Protein AF-A0A3Q3QZL4-F1 (afdb_monomer_lite)

Radius of gyration: 22.13 Å; chains: 1; bounding box: 78×60×63 Å

InterPro domains:
  IPR006652 Kelch repeat type 1 [PF01344] (25-71)
  IPR006652 Kelch repeat type 1 [PF01344] (73-118)
  IPR006652 Kelch repeat type 1 [PF01344] (124-167)
  IPR006652 Kelch repeat type 1 [SM00612] (37-84)
  IPR006652 Kelch repeat type 1 [SM00612] (85-132)
  IPR006652 Kelch repeat type 1 [SM00612] (133-180)
  IPR006652 Kelch repeat type 1 [SM00612] (181-227)
  IPR015915 Kelch-type beta-propeller [G3DSA:2.120.10.80] (1-273)
  IPR015915 Kelch-type beta-propeller [SSF117281] (12-261)
  IPR051746 Kelch domain-containing protein 8 [PTHR46260] (13-262)

Organism: Monopterus albus (NCBI:txid43700)

Sequence (344 aa):
MPVQEMAVSPVKSLYWEQFPPMSQRRVYCTPVYHEGLLYVLGGCSETGMPLDSVEVLDVESQTWSQLPPLPTARAGASAVALGGQVMVLGGMNQQQTPLASVEMYHPDEGKWETKASLGQPSMGVTTVEKDGKVYAFGGMGADTTPQALVRVYEAEKDQWQSMTSMPTPRYGATPFMRGNKLYLMAGRQGKMPVTALEAFDLEMKSWTRYPCIPSRRAFSCCAMNDRSLFSLGGLQQPGPHNFYSRPHFVSTMEEYDLDQGNLDLVKAGRWWMVQNWVTLVPRLQRATGLETALTLLPLLLVRWLSGMPCYAKFITLDFFAEQVTLPPKGLCKSRKGFALCTWV

pLDDT: mean 73.62, std 28.2, range [18.19, 98.62]

Secondary structure (DSSP, 8-state):
----------------EEPPPPSS--BS-EEEEETTEEEEE--B-TTSPBP--EEEEETTTTEEEEEPPPSS--BS-EEEEETTEEEEE--B-TTS-B---EEEEETTTTEEEEE---SS--BS-EEEEETTEEEEE--B-TT-PBP--EEEEEGGGTEEEE-PPPSS--BS-EEEEETTEEEEE--EETTEEP--EEEEETTTTEEEEEPPPS--EES-EEEE-SSEEEEES-EEPPPTT-TTSPPEE--EEEEEES-SSSS--EEEEEEE--SS-----------------------EEE---S-SS----EEE---------PPP----------------

Structure (mmCIF, N/CA/C/O backbone):
data_AF-A0A3Q3QZL4-F1
#
_entry.id   AF-A0A3Q3QZL4-F1
#
loop_
_atom_site.group_PDB
_atom_site.id
_atom_site.type_symbol
_atom_site.label_atom_id
_atom_site.label_alt_id
_atom_site.label_comp_id
_atom_site.label_asym_id
_atom_site.label_entity_id
_atom_site.label_seq_id
_atom_site.pdbx_PDB_ins_code
_atom_site.Cartn_x
_atom_site.Cartn_y
_atom_site.Cartn_z
_atom_site.occupancy
_atom_site.B_iso_or_equiv
_atom_site.auth_seq_id
_atom_site.auth_comp_id
_atom_site.auth_asym_id
_atom_site.auth_atom_id
_atom_site.pdbx_PDB_model_num
ATOM 1 N N . MET A 1 1 ? -40.029 -3.335 -44.176 1.00 37.94 1 MET A N 1
ATOM 2 C CA . MET A 1 1 ? -38.624 -3.565 -43.779 1.00 37.94 1 MET A CA 1
ATOM 3 C C . MET A 1 1 ? -38.481 -3.087 -42.347 1.00 37.94 1 MET A C 1
ATOM 5 O O . MET A 1 1 ? -38.878 -1.952 -42.106 1.00 37.94 1 MET A O 1
ATOM 9 N N . PRO A 1 2 ? -38.053 -3.928 -41.393 1.00 33.81 2 PRO A N 1
ATOM 10 C CA . PRO A 1 2 ? -37.890 -3.476 -40.021 1.00 33.81 2 PRO A CA 1
ATOM 11 C C . PRO A 1 2 ? -36.668 -2.556 -39.944 1.00 33.81 2 PRO A C 1
ATOM 13 O O . PRO A 1 2 ? -35.615 -2.860 -40.503 1.00 33.81 2 PRO A O 1
ATOM 16 N N . VAL A 1 3 ? -36.851 -1.408 -39.295 1.00 33.59 3 VAL A N 1
ATOM 17 C CA . VAL A 1 3 ? -35.776 -0.476 -38.958 1.00 33.59 3 VAL A CA 1
ATOM 18 C C . VAL A 1 3 ? -34.885 -1.186 -37.949 1.00 33.59 3 VAL A C 1
ATOM 20 O O . VAL A 1 3 ? -35.344 -1.611 -36.893 1.00 33.59 3 VAL A O 1
ATOM 23 N N . GLN A 1 4 ? -33.629 -1.377 -38.324 1.00 32.34 4 GLN A N 1
ATOM 24 C CA . GLN A 1 4 ? -32.615 -1.993 -37.488 1.00 32.34 4 GLN A CA 1
ATOM 25 C C . GLN A 1 4 ? -32.341 -1.036 -36.321 1.00 32.34 4 GLN A C 1
ATOM 27 O O . GLN A 1 4 ? -31.796 0.049 -36.529 1.00 32.34 4 GLN A O 1
ATOM 32 N N . GLU A 1 5 ? -32.771 -1.402 -35.111 1.00 34.69 5 GLU A N 1
ATOM 33 C CA . GLU A 1 5 ? -32.347 -0.729 -33.884 1.00 34.69 5 GLU A CA 1
ATOM 34 C C . GLU A 1 5 ? -30.818 -0.769 -33.840 1.00 34.69 5 GLU A C 1
ATOM 36 O O . GLU A 1 5 ? -30.201 -1.824 -33.674 1.00 34.69 5 GLU A O 1
ATOM 41 N N . MET A 1 6 ? -30.191 0.390 -34.041 1.00 32.31 6 MET A N 1
ATOM 42 C CA . MET A 1 6 ? -28.783 0.564 -33.735 1.00 32.31 6 MET A CA 1
ATOM 43 C C . MET A 1 6 ? -28.631 0.385 -32.230 1.00 32.31 6 MET A C 1
ATOM 45 O O . MET A 1 6 ? -28.971 1.275 -31.452 1.00 32.31 6 MET A O 1
ATOM 49 N N . ALA A 1 7 ? -28.122 -0.778 -31.828 1.00 36.69 7 ALA A N 1
ATOM 50 C CA . ALA A 1 7 ? -27.627 -1.002 -30.486 1.00 36.69 7 ALA A CA 1
ATOM 51 C C . ALA A 1 7 ? -26.598 0.092 -30.171 1.00 36.69 7 ALA A C 1
ATOM 53 O O . ALA A 1 7 ? -25.490 0.113 -30.715 1.00 36.69 7 ALA A O 1
ATOM 54 N N . VAL A 1 8 ? -26.989 1.036 -29.317 1.00 36.34 8 VAL A N 1
ATOM 55 C CA . VAL A 1 8 ? -26.077 2.012 -28.735 1.00 36.34 8 VAL A CA 1
ATOM 56 C C . VAL A 1 8 ? -25.118 1.213 -27.861 1.00 36.34 8 VAL A C 1
ATOM 58 O O . VAL A 1 8 ? -25.467 0.783 -26.765 1.00 36.34 8 VAL A O 1
ATOM 61 N N . SER A 1 9 ? -23.917 0.957 -28.377 1.00 36.44 9 SER A N 1
ATOM 62 C CA . SER A 1 9 ? -22.804 0.444 -27.582 1.00 36.44 9 SER A CA 1
ATOM 63 C C . SER A 1 9 ? -22.642 1.355 -26.361 1.00 36.44 9 SER A C 1
ATOM 65 O O . SER A 1 9 ? -22.394 2.550 -26.559 1.00 36.44 9 SER A O 1
ATOM 67 N N . PRO A 1 10 ? -22.753 0.858 -25.115 1.00 42.41 10 PRO A N 1
ATOM 68 C CA . PRO A 1 10 ? -22.514 1.688 -23.952 1.00 42.41 10 PRO A CA 1
ATOM 69 C C . PRO A 1 10 ? -21.008 1.925 -23.888 1.00 42.41 10 PRO A C 1
ATOM 71 O O . PRO A 1 10 ? -20.249 1.114 -23.358 1.00 42.41 10 PRO A O 1
ATOM 74 N N . VAL A 1 11 ? -20.547 3.026 -24.479 1.00 43.03 11 VAL A N 1
ATOM 75 C CA . VAL A 1 11 ? -19.210 3.541 -24.202 1.00 43.03 11 VAL A CA 1
ATOM 76 C C . VAL A 1 11 ? -19.214 3.882 -22.718 1.00 43.03 11 VAL A C 1
ATOM 78 O O . VAL A 1 11 ? -19.783 4.889 -22.306 1.00 43.03 11 VAL A O 1
ATOM 81 N N . LYS A 1 12 ? -18.646 2.996 -21.897 1.00 52.44 12 LYS A N 1
ATOM 82 C CA . LYS A 1 12 ? -18.439 3.249 -20.473 1.00 52.44 12 LYS A CA 1
ATOM 83 C C . LYS A 1 12 ? -17.484 4.436 -20.364 1.00 52.44 12 LYS A C 1
ATOM 85 O O . LYS A 1 12 ? -16.288 4.297 -20.602 1.00 52.44 12 LYS A O 1
ATOM 90 N N . SER A 1 13 ? -18.019 5.618 -20.084 1.00 67.56 13 SER A N 1
ATOM 91 C CA . SER A 1 13 ? -17.230 6.832 -19.905 1.00 67.56 13 SER A CA 1
ATOM 92 C C . SER A 1 13 ? -16.642 6.862 -18.499 1.00 67.56 13 SER A C 1
ATOM 94 O O . SER A 1 13 ? -17.379 6.781 -17.518 1.00 67.56 13 SER A O 1
ATOM 96 N N . LEU A 1 14 ? -15.322 7.011 -18.403 1.00 71.62 14 LEU A N 1
ATOM 97 C CA . LEU A 1 14 ? -14.654 7.346 -17.149 1.00 71.62 14 LEU A CA 1
ATOM 98 C C . LEU A 1 14 ? -14.898 8.827 -16.841 1.00 71.62 14 LEU A C 1
ATOM 100 O O . LEU A 1 14 ? -14.705 9.678 -17.711 1.00 71.62 14 LEU A O 1
ATOM 104 N N . TYR A 1 15 ? -15.303 9.128 -15.611 1.00 76.38 15 TYR A N 1
ATOM 105 C CA . TYR A 1 15 ? -15.461 10.492 -15.116 1.00 76.38 15 TYR A CA 1
ATOM 106 C C . TYR A 1 15 ? -14.834 10.622 -13.728 1.00 76.38 15 TYR A C 1
ATOM 108 O O .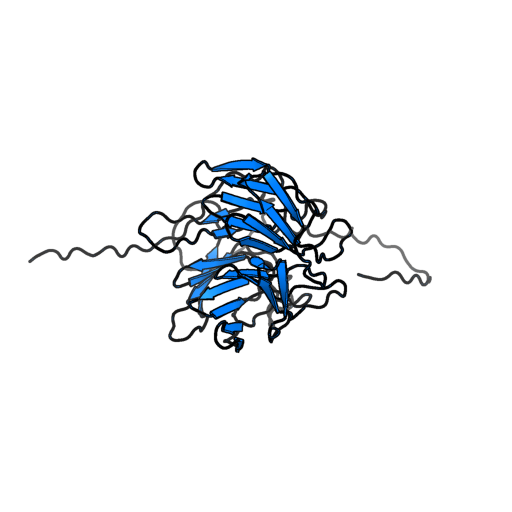 TYR A 1 15 ? -14.619 9.632 -13.028 1.00 76.38 15 TYR A O 1
ATOM 116 N N . TRP A 1 16 ? -14.518 11.858 -13.358 1.00 76.62 16 TRP A N 1
ATOM 117 C CA . TRP A 1 16 ? -13.995 12.196 -12.042 1.00 76.62 16 TRP A CA 1
ATOM 118 C C . TRP A 1 16 ? -15.138 12.635 -11.134 1.00 76.62 16 TRP A C 1
ATOM 120 O O . TRP A 1 16 ? -15.962 13.455 -11.537 1.00 76.62 16 TRP A O 1
ATOM 130 N N . GLU A 1 17 ? -15.171 12.101 -9.916 1.00 81.44 17 GLU A N 1
ATOM 131 C CA . GLU A 1 17 ? -16.120 12.485 -8.873 1.00 81.44 17 GLU A CA 1
ATOM 132 C C . GLU A 1 17 ? -15.359 13.023 -7.663 1.00 81.44 17 GLU A C 1
ATOM 134 O O . GLU A 1 17 ? -14.334 12.470 -7.253 1.00 81.44 17 GLU A O 1
ATOM 139 N N . GLN A 1 18 ? -15.859 14.119 -7.100 1.00 83.38 18 GLN A N 1
ATOM 140 C CA . GLN A 1 18 ? -15.273 14.739 -5.925 1.00 83.38 18 GLN A CA 1
ATOM 141 C C . GLN A 1 18 ? -15.983 14.238 -4.669 1.00 83.38 18 GLN A C 1
ATOM 143 O O . GLN A 1 18 ? -17.190 14.412 -4.522 1.00 83.38 18 GLN A O 1
ATOM 148 N N . PHE A 1 19 ? -15.210 13.667 -3.749 1.00 88.19 19 PHE A N 1
ATOM 149 C CA . PHE A 1 19 ? -15.671 13.333 -2.404 1.00 88.19 19 PHE A CA 1
ATOM 150 C C . PHE A 1 19 ? -15.330 14.474 -1.436 1.00 88.19 19 PHE A C 1
ATOM 152 O O . PHE A 1 19 ? -14.465 15.308 -1.742 1.00 88.19 19 PHE A O 1
ATOM 159 N N . PRO A 1 20 ? -15.978 14.537 -0.261 1.00 93.12 20 PRO A N 1
ATOM 160 C CA . PRO A 1 20 ? -15.618 15.506 0.764 1.00 93.12 20 PRO A CA 1
ATOM 161 C C . PRO A 1 20 ? -14.130 15.414 1.121 1.00 93.12 20 PRO A C 1
ATOM 163 O O . PRO A 1 20 ? -13.566 14.316 1.133 1.00 93.12 20 PRO A O 1
ATOM 166 N N . PRO A 1 21 ? -13.461 16.547 1.382 1.00 92.62 21 PRO A N 1
ATOM 167 C CA . PRO A 1 21 ? -12.042 16.539 1.701 1.00 92.62 21 PRO A CA 1
ATOM 168 C C . PRO A 1 21 ? -11.800 15.907 3.077 1.00 92.62 21 PRO A C 1
ATOM 170 O O . PRO A 1 21 ? -12.624 16.048 3.980 1.00 92.62 21 PRO A O 1
ATOM 173 N N . MET A 1 22 ? -10.638 15.271 3.251 1.00 92.12 22 MET A N 1
ATOM 174 C CA . MET A 1 22 ? -10.137 14.923 4.585 1.00 92.12 22 MET A CA 1
ATOM 175 C C . MET A 1 22 ? -10.041 16.170 5.464 1.00 92.12 22 MET A C 1
ATOM 177 O O . MET A 1 22 ? -9.765 17.272 4.979 1.00 92.12 22 MET A O 1
ATOM 181 N N . SER A 1 23 ? -10.183 15.973 6.771 1.00 90.12 23 SER A N 1
ATOM 182 C CA . SER A 1 23 ? -10.004 17.039 7.756 1.00 90.12 23 SER A CA 1
ATOM 183 C C . SER A 1 23 ? -8.541 17.469 7.890 1.00 90.12 23 SER A C 1
ATOM 185 O O . SER A 1 23 ? -8.271 18.638 8.169 1.00 90.12 23 SER A O 1
ATOM 187 N N . GLN A 1 24 ? -7.590 16.563 7.628 1.00 86.62 24 GLN A N 1
ATOM 188 C CA . GLN A 1 24 ? -6.161 16.860 7.659 1.00 86.62 24 GLN A CA 1
ATOM 189 C C . GLN A 1 24 ? -5.489 16.604 6.306 1.00 86.62 24 GLN A C 1
ATOM 191 O O . GLN A 1 24 ? -5.580 15.526 5.717 1.00 86.62 24 GLN A O 1
ATOM 196 N N . ARG A 1 25 ? -4.739 17.604 5.830 1.00 87.81 25 ARG A N 1
ATOM 197 C CA . ARG A 1 25 ? -3.906 17.499 4.625 1.00 87.81 25 ARG A CA 1
ATOM 198 C C . ARG A 1 25 ? -2.717 16.577 4.878 1.00 87.81 25 ARG A C 1
ATOM 200 O O . ARG A 1 25 ? -2.042 16.695 5.901 1.00 87.81 25 ARG A O 1
ATOM 207 N N . ARG A 1 26 ? -2.457 15.676 3.930 1.00 89.31 26 ARG A N 1
ATOM 208 C CA . ARG A 1 26 ? -1.402 14.665 4.038 1.00 89.31 26 ARG A CA 1
ATOM 209 C C . ARG A 1 26 ? -0.928 14.171 2.673 1.00 89.31 26 ARG A C 1
ATOM 211 O O . ARG A 1 26 ? -1.701 14.148 1.721 1.00 89.31 26 ARG A O 1
ATOM 218 N N . VAL A 1 27 ? 0.320 13.714 2.614 1.00 88.88 27 VAL A N 1
ATOM 219 C CA . VAL A 1 27 ? 0.923 12.974 1.483 1.00 88.88 27 VAL A CA 1
ATOM 220 C C . VAL A 1 27 ? 1.530 11.665 1.992 1.00 88.88 27 VAL A C 1
ATOM 222 O O . VAL A 1 27 ? 1.695 11.512 3.195 1.00 88.88 27 VAL A O 1
ATOM 225 N N . TYR A 1 28 ? 1.861 10.697 1.131 1.00 88.62 28 TYR A N 1
ATOM 226 C CA . TYR A 1 28 ? 2.390 9.380 1.560 1.00 88.62 28 TYR A CA 1
ATOM 227 C C . TYR A 1 28 ? 1.524 8.649 2.604 1.00 88.62 28 TYR A C 1
ATOM 229 O O . TYR A 1 28 ? 2.026 7.823 3.371 1.00 88.62 28 TYR A O 1
ATOM 237 N N . CYS A 1 29 ? 0.240 8.988 2.661 1.00 92.44 29 CYS A N 1
ATOM 238 C CA . CYS A 1 29 ? -0.735 8.305 3.487 1.00 92.44 29 CYS A CA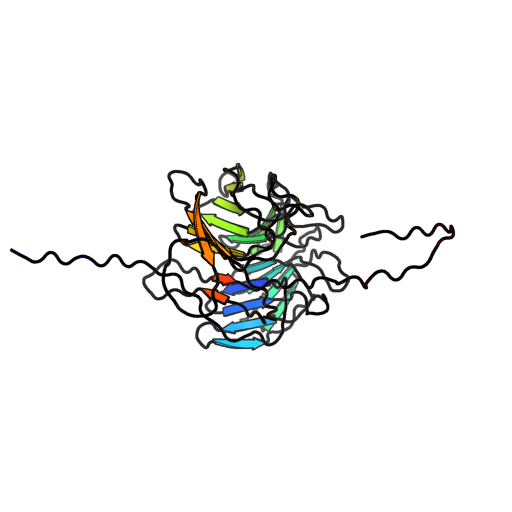 1
ATOM 239 C C . CYS A 1 29 ? -1.075 6.945 2.884 1.00 92.44 29 CYS A C 1
ATOM 241 O O . CYS A 1 29 ? -0.787 6.664 1.717 1.00 92.44 29 CYS A O 1
ATOM 243 N N . THR A 1 30 ? -1.665 6.097 3.712 1.00 92.94 30 THR A N 1
ATOM 244 C CA . THR A 1 30 ? -1.885 4.695 3.379 1.00 92.94 30 THR A CA 1
ATOM 245 C C . THR A 1 30 ? -3.388 4.453 3.282 1.00 92.94 30 THR A C 1
ATOM 247 O O . THR A 1 30 ? -4.030 4.350 4.325 1.00 92.94 30 THR A O 1
ATOM 250 N N . PRO A 1 31 ? -3.984 4.439 2.076 1.00 92.94 31 PRO A N 1
ATOM 251 C CA . PRO A 1 31 ? -5.392 4.109 1.915 1.00 92.94 31 PRO A CA 1
ATOM 252 C C . PRO A 1 31 ? -5.615 2.599 1.982 1.00 92.94 31 PRO A C 1
ATOM 254 O O . PRO A 1 31 ? -4.856 1.829 1.394 1.00 92.94 31 PRO A O 1
ATOM 257 N N . VAL A 1 32 ? -6.714 2.182 2.601 1.00 94.56 32 VAL A N 1
ATOM 258 C CA . VAL A 1 32 ? -7.267 0.834 2.454 1.00 94.56 32 VAL A CA 1
ATOM 259 C C . VAL A 1 32 ? -8.784 0.919 2.365 1.00 94.56 32 VAL A C 1
ATOM 261 O O . VAL A 1 32 ? -9.430 1.641 3.120 1.00 94.56 32 VAL A O 1
ATOM 264 N N . TYR A 1 33 ? -9.349 0.205 1.399 1.00 93.00 33 TYR A N 1
ATOM 265 C CA . TYR A 1 33 ? -10.789 0.100 1.228 1.00 93.00 33 TYR A CA 1
ATOM 266 C C . TYR A 1 33 ? -11.278 -1.237 1.780 1.00 93.00 33 TYR A C 1
ATOM 268 O O . TYR A 1 33 ? -10.738 -2.283 1.420 1.00 93.00 33 TYR A O 1
ATOM 276 N N . HIS A 1 34 ? -12.319 -1.205 2.606 1.00 91.94 34 HIS A N 1
ATOM 277 C CA . HIS A 1 34 ? -12.958 -2.399 3.140 1.00 91.94 34 HIS A CA 1
ATOM 278 C C . HIS A 1 34 ? -14.441 -2.127 3.418 1.00 91.94 34 HIS A C 1
ATOM 280 O O . HIS A 1 34 ? -14.770 -1.120 4.029 1.00 91.94 34 HIS A O 1
ATOM 286 N N . GLU A 1 35 ? -15.335 -2.986 2.917 1.00 91.19 35 GLU A N 1
ATOM 287 C CA . GLU A 1 35 ? -16.777 -2.988 3.249 1.00 91.19 35 GLU A CA 1
ATOM 288 C C . GLU A 1 35 ? -17.507 -1.631 3.211 1.00 91.19 35 GLU A C 1
ATOM 290 O O . GLU A 1 35 ? -18.369 -1.328 4.021 1.00 91.19 35 GLU A O 1
ATOM 295 N N . GLY A 1 36 ? -17.204 -0.791 2.222 1.00 93.06 36 GLY A N 1
ATOM 296 C CA . GLY A 1 36 ? -17.862 0.512 2.064 1.00 93.06 36 GLY A CA 1
ATOM 297 C C . GLY A 1 36 ? -17.109 1.661 2.717 1.00 93.06 36 GLY A C 1
ATOM 298 O O . GLY A 1 36 ? -17.395 2.812 2.400 1.00 93.06 36 GLY A O 1
ATOM 299 N N . LEU A 1 37 ? -16.087 1.349 3.505 1.00 95.62 37 LEU A N 1
ATOM 300 C CA . LEU A 1 37 ? -15.259 2.299 4.219 1.00 95.62 37 LEU A CA 1
ATOM 301 C C . LEU A 1 37 ? -13.901 2.463 3.531 1.00 95.62 37 LEU A C 1
ATOM 303 O O . LEU A 1 37 ? -13.252 1.496 3.127 1.00 95.62 37 LEU A O 1
ATOM 307 N N . LEU A 1 38 ? -13.466 3.710 3.394 1.00 96.56 38 LEU A N 1
ATOM 308 C CA . LEU A 1 38 ? -12.100 4.064 3.032 1.00 96.56 38 LEU A CA 1
ATOM 309 C C . LEU A 1 38 ? -11.375 4.524 4.289 1.00 96.56 38 LEU A C 1
ATOM 311 O O . LEU A 1 38 ? -11.668 5.597 4.800 1.00 96.56 38 LEU A O 1
ATOM 315 N N . TYR A 1 39 ? -10.390 3.762 4.736 1.00 96.75 39 TYR A N 1
ATOM 316 C CA . TYR A 1 39 ? -9.494 4.163 5.810 1.00 96.75 39 TYR A CA 1
ATOM 317 C C . TYR A 1 39 ? -8.271 4.845 5.208 1.00 96.75 39 TYR A C 1
ATOM 319 O O . TYR A 1 39 ? -7.647 4.316 4.288 1.00 96.75 39 TYR A O 1
ATOM 327 N N . VAL A 1 40 ? -7.897 5.998 5.745 1.00 97.00 40 VAL A N 1
ATOM 328 C CA . VAL A 1 40 ? -6.678 6.722 5.394 1.00 97.00 40 VAL A CA 1
ATOM 329 C C . VAL A 1 40 ? -5.814 6.833 6.638 1.00 97.00 40 VAL A C 1
ATOM 331 O O . VAL A 1 40 ? -6.155 7.534 7.590 1.00 97.00 40 VAL A O 1
ATOM 334 N N . LEU A 1 41 ? -4.687 6.123 6.622 1.00 97.62 41 LEU A N 1
ATOM 335 C CA . LEU A 1 41 ? -3.815 5.977 7.782 1.00 97.62 41 LEU A CA 1
ATOM 336 C C . LEU A 1 41 ? -2.512 6.759 7.603 1.00 97.62 41 LEU A C 1
ATOM 338 O O . LEU A 1 41 ? -1.807 6.591 6.597 1.00 97.62 41 LEU A O 1
ATOM 342 N N . GLY A 1 42 ? -2.173 7.576 8.603 1.00 97.00 42 GLY A N 1
ATOM 343 C CA . GLY A 1 42 ? -0.888 8.265 8.700 1.00 97.00 42 GLY A CA 1
ATOM 344 C C . GLY A 1 42 ? -0.563 9.119 7.472 1.00 97.00 42 GLY A C 1
ATOM 345 O O . GLY A 1 42 ? -1.419 9.819 6.931 1.00 97.00 42 GLY A O 1
ATOM 346 N N . GLY A 1 43 ? 0.685 9.075 7.017 1.00 94.88 43 GLY A N 1
ATOM 347 C CA . GLY A 1 43 ? 1.227 9.959 5.984 1.00 94.88 43 GLY A CA 1
ATOM 348 C C . GLY A 1 43 ? 2.071 11.079 6.579 1.00 94.88 43 GLY A C 1
ATOM 349 O O . GLY A 1 43 ? 2.384 11.064 7.760 1.00 94.88 43 GLY A O 1
ATOM 350 N N . CYS A 1 44 ? 2.472 12.038 5.757 1.00 91.38 44 CYS A N 1
ATOM 351 C CA . CYS A 1 44 ? 3.232 13.218 6.146 1.00 91.38 44 CYS A CA 1
ATOM 352 C C . CYS A 1 44 ? 2.330 14.448 6.136 1.00 91.38 44 CYS A C 1
ATOM 354 O O . CYS A 1 44 ? 1.604 14.667 5.164 1.00 91.38 44 CYS A O 1
ATOM 356 N N . SER A 1 45 ? 2.437 15.268 7.179 1.00 89.88 45 SER A N 1
ATOM 357 C CA . SER A 1 45 ? 1.887 16.621 7.224 1.00 89.88 45 SER A CA 1
ATOM 358 C C . SER A 1 45 ? 2.560 17.544 6.201 1.00 89.88 45 SER A C 1
ATOM 360 O O . SER A 1 45 ? 3.578 17.207 5.592 1.00 89.88 45 SER A O 1
ATOM 362 N N . GLU A 1 46 ? 2.043 18.766 6.084 1.00 86.19 46 GLU A N 1
ATOM 363 C CA . GLU A 1 46 ? 2.662 19.845 5.300 1.00 86.19 46 GLU A CA 1
ATOM 364 C C . GLU A 1 46 ? 4.091 20.181 5.758 1.00 86.19 46 GLU A C 1
ATOM 366 O O . GLU A 1 46 ? 4.926 20.567 4.949 1.00 86.19 46 GLU A O 1
ATOM 371 N N . THR A 1 47 ? 4.407 19.970 7.039 1.00 86.56 47 THR A N 1
ATOM 372 C CA . THR A 1 47 ? 5.758 20.167 7.590 1.00 86.56 47 THR A CA 1
ATOM 373 C C . THR A 1 47 ? 6.691 18.976 7.348 1.00 86.56 47 THR A C 1
ATOM 375 O O . THR A 1 47 ? 7.821 18.974 7.832 1.00 86.56 47 THR A O 1
ATOM 378 N N . GLY A 1 48 ? 6.233 17.948 6.624 1.00 84.38 48 GLY A N 1
ATOM 379 C CA . GLY A 1 48 ? 6.985 16.720 6.360 1.00 84.38 48 GLY A CA 1
ATOM 380 C C . GLY A 1 48 ? 6.989 15.723 7.522 1.00 84.38 48 GLY A C 1
ATOM 381 O O . GLY A 1 48 ? 7.670 14.701 7.444 1.00 84.38 48 GLY A O 1
ATOM 382 N N . MET A 1 49 ? 6.224 15.977 8.586 1.00 91.06 49 MET A N 1
ATOM 383 C CA . MET A 1 49 ? 6.206 15.127 9.776 1.00 91.06 49 MET A CA 1
ATOM 384 C C . MET A 1 49 ? 5.233 13.954 9.612 1.00 91.06 49 MET A C 1
ATOM 386 O O . MET A 1 49 ? 4.071 14.181 9.269 1.00 91.06 49 MET A O 1
ATOM 390 N N . PRO A 1 50 ? 5.666 12.710 9.885 1.00 95.62 50 PRO A N 1
ATOM 391 C CA . PRO A 1 50 ? 4.776 11.560 9.947 1.00 95.62 50 PRO A CA 1
ATOM 392 C C . PRO A 1 50 ? 3.635 11.739 10.952 1.00 95.62 50 PRO A C 1
ATOM 394 O O . PRO A 1 50 ? 3.845 12.192 12.081 1.00 95.62 50 PRO A O 1
ATOM 397 N N . LEU A 1 51 ? 2.438 11.358 10.515 1.00 97.31 51 LEU A N 1
ATOM 398 C CA . LEU A 1 51 ? 1.171 11.461 11.225 1.00 97.31 51 LEU A CA 1
ATOM 399 C C . LEU A 1 51 ? 0.763 10.105 11.808 1.00 97.31 51 LEU A C 1
ATOM 401 O O . LEU A 1 51 ? 1.038 9.053 11.228 1.00 97.31 51 LEU A O 1
ATOM 405 N N . ASP A 1 52 ? 0.068 10.147 12.937 1.00 97.94 52 ASP A N 1
ATOM 406 C CA . ASP A 1 52 ? -0.637 9.025 13.565 1.00 97.94 52 ASP A CA 1
ATOM 407 C C . ASP A 1 52 ? -2.152 9.061 13.318 1.00 97.94 52 ASP A C 1
ATOM 409 O O . ASP A 1 52 ? -2.842 8.087 13.600 1.00 97.94 52 ASP A O 1
ATOM 413 N N . SER A 1 53 ? -2.680 10.157 12.773 1.00 97.88 53 SER A N 1
ATOM 414 C CA . SER A 1 53 ? -4.113 10.318 12.546 1.00 97.88 53 SER A CA 1
ATOM 415 C C . SER A 1 53 ? -4.660 9.308 11.539 1.00 97.88 53 SER A C 1
ATOM 417 O O . SER A 1 53 ? -4.032 9.001 10.515 1.00 97.88 53 SER A O 1
ATOM 419 N N . VAL A 1 54 ? -5.866 8.826 11.839 1.00 98.06 54 VAL A N 1
ATOM 420 C CA . VAL A 1 54 ? -6.598 7.844 11.043 1.00 98.06 54 VAL A CA 1
ATOM 421 C C . VAL A 1 54 ? -7.986 8.394 10.773 1.00 98.06 54 VAL A C 1
ATOM 423 O O . VAL A 1 54 ? -8.772 8.613 11.691 1.00 98.06 54 VAL A O 1
ATOM 426 N N . GLU A 1 55 ? -8.283 8.603 9.498 1.00 97.12 55 GLU A N 1
ATOM 427 C CA . GLU A 1 55 ? -9.584 9.079 9.041 1.00 97.12 55 GLU A CA 1
ATOM 428 C C . GLU A 1 55 ? -10.273 7.965 8.265 1.00 97.12 55 GLU A C 1
ATOM 430 O O . GLU A 1 55 ? -9.635 7.290 7.458 1.00 97.12 55 GLU A O 1
ATOM 435 N N . VAL A 1 56 ? -11.570 7.775 8.484 1.00 97.38 56 VAL A N 1
ATOM 436 C CA . VAL A 1 56 ? -12.379 6.844 7.700 1.00 97.38 56 VAL A CA 1
ATOM 437 C C . VAL A 1 56 ? -13.522 7.580 7.017 1.00 97.38 56 VAL A C 1
ATOM 439 O O . VAL A 1 56 ? -14.246 8.349 7.648 1.00 97.38 56 VAL A O 1
ATOM 442 N N . LEU A 1 57 ? -13.655 7.362 5.715 1.00 97.44 57 LEU A N 1
ATOM 443 C CA . LEU A 1 57 ? -14.754 7.846 4.896 1.00 97.44 57 LEU A CA 1
ATOM 444 C C . LEU A 1 57 ? -15.747 6.713 4.692 1.00 97.44 57 LEU A C 1
ATOM 446 O O . LEU A 1 57 ? -15.415 5.692 4.087 1.00 97.44 57 LEU A O 1
ATOM 450 N N . ASP A 1 58 ? -16.977 6.939 5.125 1.00 96.75 58 ASP A N 1
ATOM 451 C CA . ASP A 1 58 ? -18.108 6.159 4.651 1.00 96.75 58 ASP A CA 1
ATOM 452 C C . ASP A 1 58 ? -18.449 6.608 3.223 1.00 96.75 58 ASP A C 1
ATOM 454 O O . ASP A 1 58 ? -18.771 7.771 2.971 1.00 96.75 58 ASP A O 1
ATOM 458 N N . VAL A 1 59 ? -18.307 5.697 2.256 1.00 94.38 59 VAL A N 1
ATOM 459 C CA . VAL A 1 59 ? -18.495 6.000 0.828 1.00 94.38 59 VAL A CA 1
ATOM 460 C C . VAL A 1 59 ? -19.971 6.204 0.470 1.00 94.38 59 VAL A C 1
ATOM 462 O O . VAL A 1 59 ? -20.265 6.842 -0.543 1.00 94.38 59 VAL A O 1
ATOM 465 N N . GLU A 1 60 ? -20.900 5.645 1.245 1.00 94.88 60 GLU A N 1
ATOM 466 C CA . GLU A 1 60 ? -22.337 5.781 1.010 1.00 94.88 60 GLU A CA 1
ATOM 467 C C . GLU A 1 60 ? -22.858 7.114 1.539 1.00 94.88 60 GLU A C 1
ATOM 469 O O . GLU A 1 60 ? -23.479 7.863 0.784 1.00 94.88 60 GLU A O 1
ATOM 474 N N . SER A 1 61 ? -22.556 7.437 2.796 1.00 96.38 61 SER A N 1
ATOM 475 C CA . SER A 1 61 ? -22.979 8.696 3.418 1.00 96.38 61 SER A CA 1
ATOM 476 C C . SER A 1 61 ? -22.086 9.885 3.048 1.00 96.38 61 SER A C 1
ATOM 478 O O . SER A 1 61 ? -22.460 11.032 3.289 1.00 96.38 61 SER A O 1
ATOM 480 N N . GLN A 1 62 ? -20.909 9.621 2.470 1.00 95.50 62 GLN A N 1
ATOM 481 C CA . GLN A 1 62 ? -19.864 10.605 2.180 1.00 95.50 62 GLN A CA 1
ATOM 482 C C . GLN A 1 62 ? -19.394 11.371 3.428 1.00 95.50 62 GLN A C 1
ATOM 484 O O . GLN A 1 62 ? -18.983 12.527 3.343 1.00 95.50 62 GLN A O 1
ATOM 489 N N . THR A 1 63 ? -19.424 10.746 4.604 1.00 96.44 63 THR A N 1
ATOM 490 C CA . THR A 1 63 ? -18.976 11.389 5.846 1.00 96.44 63 THR A CA 1
ATOM 491 C C . THR A 1 63 ? -17.630 10.858 6.306 1.00 96.44 63 THR A C 1
ATOM 493 O O . THR A 1 63 ? -17.434 9.647 6.409 1.00 96.44 63 THR A O 1
ATOM 496 N N . TRP A 1 64 ? -16.726 11.775 6.647 1.00 97.44 64 TRP A N 1
ATOM 497 C CA . TRP A 1 64 ? -15.486 11.447 7.342 1.00 97.44 64 TRP A CA 1
ATOM 498 C C . TRP A 1 64 ? -15.716 11.334 8.846 1.00 97.44 64 TRP A C 1
ATOM 500 O O . TRP A 1 64 ? -16.428 12.142 9.442 1.00 97.44 64 TRP A O 1
ATOM 510 N N . SER A 1 65 ? -15.047 10.373 9.468 1.00 96.69 65 SER A N 1
ATOM 511 C CA . SER A 1 65 ? -14.933 10.252 10.917 1.00 96.69 65 SER A CA 1
ATOM 512 C C . SER A 1 65 ? -13.489 9.950 11.312 1.00 96.69 65 SER A C 1
ATOM 514 O O . SER A 1 65 ? -12.703 9.426 10.522 1.00 96.69 65 SER A O 1
ATOM 516 N N . GLN A 1 66 ? -13.122 10.344 12.529 1.00 97.06 66 GLN A N 1
ATOM 517 C CA . GLN A 1 66 ? -11.807 10.067 13.099 1.00 97.06 66 GLN A CA 1
ATOM 518 C C . GLN A 1 66 ? -11.851 8.732 13.836 1.00 97.06 66 GLN A C 1
ATOM 520 O O . GLN A 1 66 ? -12.801 8.458 14.570 1.00 97.06 66 GLN A O 1
ATOM 525 N N . LEU A 1 67 ? -10.808 7.931 13.660 1.00 96.94 67 LEU A N 1
ATOM 526 C CA . LEU A 1 67 ? -10.599 6.690 14.394 1.00 96.94 67 LEU A CA 1
ATOM 527 C C . LEU A 1 67 ? -9.480 6.865 15.430 1.00 96.94 67 LEU A C 1
ATOM 529 O O . LEU A 1 67 ? -8.734 7.848 15.376 1.00 96.94 67 LEU A O 1
ATOM 533 N N . PRO A 1 68 ? -9.340 5.925 16.382 1.00 98.00 68 PRO A N 1
ATOM 534 C CA . PRO A 1 68 ? -8.200 5.900 17.288 1.00 98.00 68 PRO A CA 1
ATOM 535 C C . PRO A 1 68 ? -6.872 6.022 16.522 1.00 98.00 68 PRO A C 1
ATOM 537 O O . PRO A 1 68 ? -6.686 5.324 15.518 1.00 98.00 68 PRO A O 1
ATOM 540 N N . PRO A 1 69 ? -5.950 6.890 16.974 1.00 98.19 69 PRO A N 1
ATOM 541 C CA . PRO A 1 69 ? -4.700 7.134 16.268 1.00 98.19 69 PRO A CA 1
ATOM 542 C C . PRO A 1 69 ? -3.830 5.875 16.234 1.00 98.19 69 PRO A C 1
ATOM 544 O O . PRO A 1 69 ? -3.920 5.012 17.110 1.00 98.19 69 PRO A O 1
ATOM 547 N N . LEU A 1 70 ? -2.964 5.796 15.227 1.00 98.25 70 LEU A N 1
ATOM 548 C CA . LEU A 1 70 ? -1.933 4.771 15.122 1.00 98.25 70 LEU A CA 1
ATOM 549 C C . LEU A 1 70 ? -1.041 4.783 16.373 1.00 98.25 70 LEU A C 1
ATOM 551 O O . LEU A 1 70 ? -0.572 5.855 16.761 1.00 98.25 70 LEU A O 1
ATOM 555 N N . PRO A 1 71 ? -0.706 3.617 16.955 1.00 98.25 71 PRO A N 1
ATOM 556 C CA . PRO A 1 71 ? 0.278 3.544 18.033 1.00 98.25 71 PRO A CA 1
ATOM 557 C C . PRO A 1 71 ? 1.643 4.109 17.621 1.00 98.25 71 PRO A C 1
ATOM 559 O O . PRO A 1 71 ? 2.338 4.709 18.441 1.00 98.25 71 PRO A O 1
ATOM 562 N N . THR A 1 72 ? 2.009 3.958 16.342 1.00 97.88 72 THR A N 1
ATOM 563 C CA . THR A 1 72 ? 3.206 4.569 15.758 1.00 97.88 72 THR A CA 1
ATOM 564 C C . THR A 1 72 ? 2.848 5.464 14.571 1.00 97.88 72 THR A C 1
ATOM 566 O O . THR A 1 72 ? 2.439 4.972 13.512 1.00 97.88 72 THR A O 1
ATOM 569 N N . ALA A 1 73 ? 3.101 6.770 14.706 1.00 97.81 73 ALA A N 1
ATOM 570 C CA . ALA A 1 73 ? 3.037 7.726 13.600 1.00 97.81 73 ALA A CA 1
ATOM 571 C C . ALA A 1 73 ? 3.952 7.288 12.446 1.00 97.81 73 ALA A C 1
ATOM 573 O O . ALA A 1 73 ? 5.138 7.015 12.659 1.00 97.81 73 ALA A O 1
ATOM 574 N N . ARG A 1 74 ? 3.417 7.225 11.221 1.00 97.56 74 ARG A N 1
ATOM 575 C CA . ARG A 1 74 ? 4.136 6.655 10.071 1.00 97.56 74 ARG A CA 1
ATOM 576 C C . ARG A 1 74 ? 3.739 7.281 8.740 1.00 97.56 74 ARG A C 1
ATOM 578 O O . ARG A 1 74 ? 2.572 7.574 8.501 1.00 97.56 74 ARG A O 1
ATOM 585 N N . ALA A 1 75 ? 4.707 7.405 7.838 1.00 94.94 75 ALA A N 1
ATOM 586 C CA . ALA A 1 75 ? 4.498 7.775 6.439 1.00 94.94 75 ALA A CA 1
ATOM 587 C C . ALA A 1 75 ? 5.064 6.713 5.488 1.00 94.94 75 ALA A C 1
ATOM 589 O O 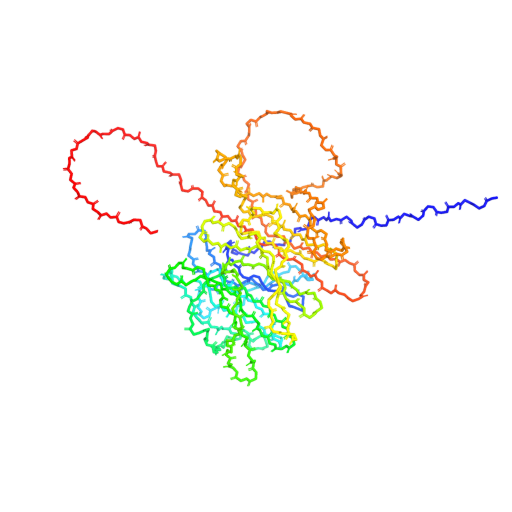. ALA A 1 75 ? 6.037 6.032 5.816 1.00 94.94 75 ALA A O 1
ATOM 590 N N . GLY A 1 76 ? 4.468 6.567 4.301 1.00 91.00 76 GLY A N 1
ATOM 591 C CA . GLY A 1 76 ? 4.916 5.594 3.300 1.00 91.00 76 GLY A CA 1
ATOM 592 C C . GLY A 1 76 ? 4.828 4.144 3.785 1.00 91.00 76 GLY A C 1
ATOM 593 O O . GLY A 1 76 ? 5.690 3.331 3.444 1.00 91.00 76 GLY A O 1
ATOM 594 N N . ALA A 1 77 ? 3.842 3.849 4.633 1.00 96.12 77 ALA A N 1
ATOM 595 C CA . ALA A 1 77 ? 3.534 2.502 5.092 1.00 96.12 77 ALA A CA 1
ATOM 596 C C . ALA A 1 77 ? 2.736 1.726 4.029 1.00 96.12 77 ALA A C 1
ATOM 598 O O . ALA A 1 77 ? 2.399 2.260 2.971 1.00 96.12 77 ALA A O 1
ATOM 599 N N . SER A 1 78 ? 2.449 0.459 4.318 1.00 96.19 78 SER A N 1
ATOM 600 C CA . SER A 1 78 ? 1.450 -0.338 3.600 1.00 96.19 78 SER A CA 1
ATOM 601 C C . SER A 1 78 ? 0.301 -0.675 4.533 1.00 96.19 78 SER A C 1
ATOM 603 O O . SER A 1 78 ? 0.532 -0.868 5.728 1.00 96.19 78 SER A O 1
ATOM 605 N N . ALA A 1 79 ? -0.910 -0.771 3.991 1.00 96.25 79 ALA A N 1
ATOM 606 C CA . ALA A 1 79 ? -2.073 -1.238 4.725 1.00 96.25 79 ALA A CA 1
ATOM 607 C C . ALA A 1 79 ? -2.870 -2.230 3.887 1.00 96.25 79 ALA A C 1
ATOM 609 O O . ALA A 1 79 ? -2.879 -2.167 2.656 1.00 96.25 79 ALA A O 1
ATOM 610 N N . VAL A 1 80 ? -3.535 -3.151 4.572 1.00 96.88 80 VAL A N 1
ATOM 611 C CA . VAL A 1 80 ? -4.357 -4.180 3.953 1.00 96.88 80 VAL A CA 1
ATOM 612 C C . VAL A 1 80 ? -5.494 -4.572 4.889 1.00 96.88 80 VAL A C 1
ATOM 614 O O . VAL A 1 80 ? -5.329 -4.570 6.108 1.00 96.88 80 VAL A O 1
ATOM 617 N N . ALA A 1 81 ? -6.653 -4.885 4.316 1.00 96.94 81 ALA A N 1
ATOM 618 C CA . ALA A 1 81 ? -7.760 -5.454 5.066 1.00 96.94 81 ALA A CA 1
ATOM 619 C C . ALA A 1 81 ? -7.562 -6.969 5.183 1.00 96.9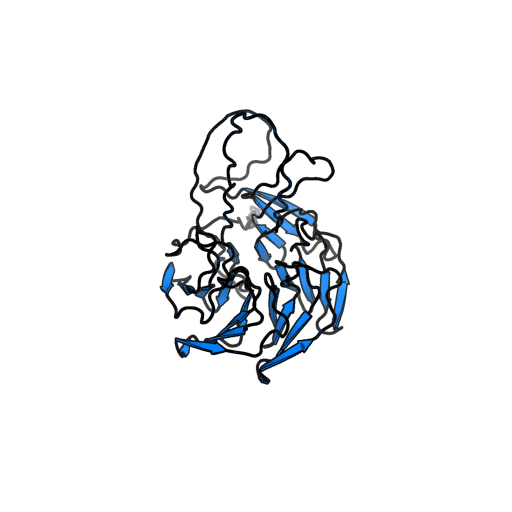4 81 ALA A C 1
ATOM 621 O O . ALA A 1 81 ? -7.279 -7.624 4.182 1.00 96.94 81 ALA A O 1
ATOM 622 N N . LEU A 1 82 ? -7.698 -7.516 6.386 1.00 96.81 82 LEU A N 1
ATOM 623 C CA . LEU A 1 82 ? -7.525 -8.936 6.671 1.00 96.81 82 LEU A CA 1
ATOM 624 C C . LEU A 1 82 ? -8.581 -9.361 7.690 1.00 96.81 82 LEU A C 1
ATOM 626 O O . LEU A 1 82 ? -8.559 -8.885 8.817 1.00 96.81 82 LEU A O 1
ATOM 630 N N . GLY A 1 83 ? -9.514 -10.231 7.295 1.00 93.56 83 GLY A N 1
ATOM 631 C CA . GLY A 1 83 ? -10.522 -10.778 8.215 1.00 93.56 83 GLY A CA 1
ATOM 632 C C . GLY A 1 83 ? -11.372 -9.724 8.940 1.00 93.56 83 GLY A C 1
ATOM 633 O O . GLY A 1 83 ? -11.617 -9.871 10.129 1.00 93.56 83 GLY A O 1
ATOM 634 N N . GLY A 1 84 ? -11.773 -8.641 8.263 1.00 94.06 84 GLY A N 1
ATOM 635 C CA . GLY A 1 84 ? -12.533 -7.543 8.886 1.00 94.06 84 GLY A CA 1
ATOM 636 C C . GLY A 1 84 ? -11.671 -6.471 9.565 1.00 94.06 84 GLY A C 1
ATOM 637 O O . GLY A 1 84 ? -12.161 -5.402 9.918 1.00 94.06 84 GLY A O 1
ATOM 638 N N . GLN A 1 85 ? -10.374 -6.726 9.732 1.00 96.88 85 GLN A N 1
ATOM 639 C CA . GLN A 1 85 ? -9.436 -5.839 10.419 1.00 96.88 85 GLN A CA 1
ATOM 640 C C . GLN A 1 85 ? -8.572 -5.069 9.423 1.00 96.88 85 GLN A C 1
ATOM 642 O O . GLN A 1 85 ? -8.404 -5.471 8.270 1.00 96.88 85 GLN A O 1
ATOM 647 N N . VAL A 1 86 ? -7.970 -3.970 9.880 1.00 98.06 86 VAL A N 1
ATOM 648 C CA . VAL A 1 86 ? -7.027 -3.178 9.079 1.00 98.06 86 VAL A CA 1
ATOM 649 C C . VAL A 1 86 ? -5.619 -3.354 9.626 1.00 98.06 86 VAL A C 1
ATOM 651 O O . VAL A 1 86 ? -5.295 -2.881 10.710 1.00 98.06 86 VAL A O 1
ATOM 654 N N . MET A 1 87 ? -4.761 -4.013 8.859 1.00 98.44 87 MET A N 1
ATOM 655 C CA . MET A 1 87 ? -3.355 -4.218 9.190 1.00 98.44 87 MET A CA 1
ATOM 656 C C . MET A 1 87 ? -2.506 -3.146 8.513 1.00 98.44 87 MET A C 1
ATOM 658 O O . MET A 1 87 ? -2.612 -2.952 7.305 1.00 98.44 87 MET A O 1
ATOM 662 N N . VAL A 1 88 ? -1.634 -2.480 9.267 1.00 98.31 88 VAL A N 1
ATOM 663 C CA . VAL A 1 88 ? -0.665 -1.495 8.774 1.00 98.31 88 VAL A CA 1
ATOM 664 C C . VAL A 1 88 ? 0.749 -1.913 9.155 1.00 98.31 88 VAL A C 1
ATOM 666 O O . VAL A 1 88 ? 1.009 -2.378 10.263 1.00 98.31 88 VAL A O 1
ATOM 669 N N . LEU A 1 89 ? 1.690 -1.765 8.230 1.00 97.69 89 LEU A N 1
ATOM 670 C CA . LEU A 1 89 ? 3.055 -2.244 8.419 1.00 97.69 89 LEU A CA 1
ATOM 671 C C . LEU A 1 89 ? 4.098 -1.352 7.766 1.00 97.69 89 LEU A C 1
ATOM 673 O O . LEU A 1 89 ? 3.882 -0.746 6.712 1.00 97.69 89 LEU A O 1
ATOM 677 N N . GLY A 1 90 ? 5.261 -1.318 8.410 1.00 97.44 90 GLY A N 1
ATOM 678 C CA . GLY A 1 90 ? 6.407 -0.551 7.953 1.00 97.44 90 GLY A CA 1
ATOM 679 C C . GLY A 1 90 ? 6.120 0.945 7.859 1.00 97.44 90 GLY A C 1
ATOM 680 O O . GLY A 1 90 ? 5.329 1.501 8.628 1.00 97.44 90 GLY A O 1
ATOM 681 N N . GLY A 1 91 ? 6.789 1.591 6.911 1.00 96.62 91 GLY A N 1
ATOM 682 C CA . GLY A 1 91 ? 6.788 3.044 6.764 1.00 96.62 91 GLY A CA 1
ATOM 683 C C . GLY A 1 91 ? 7.951 3.687 7.508 1.00 96.62 91 GLY A C 1
ATOM 684 O O . GLY A 1 91 ? 8.912 3.015 7.874 1.00 96.62 91 GLY A O 1
ATOM 685 N N . MET A 1 92 ? 7.878 4.998 7.694 1.00 95.12 92 MET A N 1
ATOM 686 C CA . MET A 1 92 ? 8.902 5.809 8.345 1.00 95.12 92 MET A CA 1
ATOM 687 C C . MET A 1 92 ? 8.288 6.601 9.499 1.00 95.12 92 MET A C 1
ATOM 689 O O . MET A 1 92 ? 7.264 7.257 9.304 1.00 95.12 92 MET A O 1
ATOM 693 N N . ASN A 1 93 ? 8.905 6.543 10.680 1.00 96.19 93 ASN A N 1
ATOM 694 C CA . ASN A 1 93 ? 8.431 7.249 11.872 1.00 96.19 93 ASN A CA 1
ATOM 695 C C . ASN A 1 93 ? 8.892 8.711 11.940 1.00 96.19 93 ASN A C 1
ATOM 697 O O . ASN A 1 93 ? 9.652 9.191 11.101 1.00 96.19 93 ASN A O 1
ATOM 701 N N . GLN A 1 94 ? 8.466 9.416 12.989 1.00 94.50 94 GLN A N 1
ATOM 702 C CA . GLN A 1 94 ? 8.811 10.822 13.221 1.00 94.50 94 GLN A CA 1
ATOM 703 C C . GLN A 1 94 ? 10.318 11.088 13.332 1.00 94.50 94 GLN A C 1
ATOM 705 O O . GLN A 1 94 ? 10.765 12.169 12.961 1.00 94.50 94 GLN A O 1
ATOM 710 N N . GLN A 1 95 ? 11.111 10.100 13.758 1.00 93.50 95 GLN A N 1
ATOM 711 C CA . GLN A 1 95 ? 12.577 10.163 13.787 1.00 93.50 95 GLN A CA 1
ATOM 712 C C . GLN A 1 95 ? 13.217 9.915 12.409 1.00 93.50 95 GLN A C 1
ATOM 714 O O . GLN A 1 95 ? 14.435 9.799 12.311 1.00 93.50 95 GLN A O 1
ATOM 719 N N . GLN A 1 96 ? 12.411 9.832 11.347 1.00 89.62 96 GLN A N 1
ATOM 720 C CA . GLN A 1 96 ? 12.832 9.543 9.976 1.00 89.62 96 GLN A CA 1
ATOM 721 C C . GLN A 1 96 ? 13.526 8.181 9.828 1.00 89.62 96 GLN A C 1
ATOM 723 O O . GLN A 1 96 ? 14.392 7.987 8.976 1.00 89.62 96 GLN A O 1
ATOM 728 N N . THR A 1 97 ? 13.132 7.209 10.654 1.00 93.00 97 THR A N 1
ATOM 729 C CA . THR A 1 97 ? 13.664 5.843 10.610 1.00 93.00 97 THR A CA 1
ATOM 730 C C . THR A 1 97 ? 12.622 4.876 10.046 1.00 93.00 97 THR A C 1
ATOM 732 O O . THR A 1 97 ? 11.447 4.962 10.423 1.00 93.00 97 THR A O 1
ATOM 735 N N . PRO A 1 98 ? 13.008 3.958 9.136 1.00 95.62 98 PRO A N 1
ATOM 736 C CA . PRO A 1 98 ? 12.117 2.901 8.679 1.00 95.62 98 PRO A CA 1
ATOM 737 C C . PRO A 1 98 ? 11.639 2.027 9.840 1.00 95.62 98 PRO A C 1
ATOM 739 O O . PRO A 1 98 ? 12.383 1.771 10.786 1.00 95.62 98 PRO A O 1
ATOM 742 N N . LEU A 1 99 ? 10.406 1.542 9.743 1.00 97.69 99 LEU A N 1
ATOM 743 C CA . LEU A 1 99 ? 9.743 0.737 10.761 1.00 97.69 99 LEU A CA 1
ATOM 744 C C . LEU A 1 99 ? 9.692 -0.734 10.351 1.00 97.69 99 LEU A C 1
ATOM 746 O O . LEU A 1 99 ? 9.495 -1.062 9.183 1.00 97.69 99 LEU A O 1
ATOM 750 N N . ALA A 1 100 ? 9.841 -1.627 11.327 1.00 97.56 100 ALA A N 1
ATOM 751 C CA . ALA A 1 100 ? 9.486 -3.042 11.185 1.00 97.56 100 ALA A CA 1
ATOM 752 C C . ALA A 1 100 ? 8.139 -3.367 11.855 1.00 97.56 100 ALA A C 1
ATOM 754 O O . ALA A 1 100 ? 7.661 -4.495 11.746 1.00 97.56 100 ALA A O 1
ATOM 755 N N . SER A 1 101 ? 7.551 -2.394 12.566 1.00 98.31 101 SER A N 1
ATOM 756 C CA . SER A 1 101 ? 6.325 -2.581 13.334 1.00 98.31 101 SER A CA 1
ATOM 757 C C . SER A 1 101 ? 5.130 -2.847 12.429 1.00 98.31 101 SER A C 1
ATOM 759 O O . SER A 1 101 ? 4.966 -2.248 11.356 1.00 98.31 101 SER A O 1
ATOM 761 N N . VAL A 1 102 ? 4.288 -3.745 12.921 1.00 98.62 102 VAL A N 1
ATOM 762 C CA . VAL A 1 102 ? 3.031 -4.158 12.321 1.00 98.62 102 VAL A CA 1
ATOM 763 C C . VAL A 1 102 ? 1.954 -3.951 13.373 1.00 98.62 102 VAL A C 1
ATOM 765 O O . VAL A 1 102 ? 2.079 -4.440 14.495 1.00 98.62 102 VAL A O 1
ATOM 768 N N . GLU A 1 103 ? 0.932 -3.188 13.022 1.00 98.56 103 GLU A N 1
ATOM 769 C CA . GLU A 1 103 ? -0.166 -2.815 13.909 1.00 98.56 103 GLU A CA 1
ATOM 770 C C . GLU A 1 103 ? -1.482 -3.180 13.219 1.00 98.56 103 GLU A C 1
ATOM 772 O O . GLU A 1 103 ? -1.620 -3.028 12.006 1.00 98.56 103 GLU A O 1
ATOM 777 N N . MET A 1 104 ? -2.440 -3.701 13.973 1.00 98.38 104 MET A N 1
ATOM 778 C CA . MET A 1 104 ? -3.727 -4.159 13.465 1.00 98.38 104 MET A CA 1
ATOM 779 C C . MET A 1 104 ? -4.848 -3.452 14.209 1.00 98.38 104 MET A C 1
ATOM 781 O O . MET A 1 104 ? -4.890 -3.473 15.435 1.00 98.38 104 MET A O 1
ATOM 785 N N . TYR A 1 105 ? -5.730 -2.801 13.464 1.00 98.38 105 TYR A N 1
ATOM 786 C CA . TYR A 1 105 ? -6.918 -2.159 13.993 1.00 98.38 105 TYR A CA 1
ATOM 787 C C . TYR A 1 105 ? -8.088 -3.129 13.960 1.00 98.38 105 TYR A C 1
ATOM 789 O O . TYR A 1 105 ? -8.392 -3.696 12.908 1.00 98.38 105 TYR A O 1
ATOM 797 N N . HIS A 1 106 ? -8.746 -3.257 15.107 1.00 97.19 106 HIS A N 1
ATOM 798 C CA . HIS A 1 106 ? -9.964 -4.026 15.324 1.00 97.19 106 HIS A CA 1
ATOM 799 C C . HIS A 1 106 ? -11.154 -3.062 15.334 1.00 97.19 106 HIS A C 1
ATOM 801 O O . HIS A 1 106 ? -11.363 -2.395 16.355 1.00 97.19 106 HIS A O 1
ATOM 807 N N . PRO A 1 107 ? -11.924 -2.936 14.232 1.00 95.12 107 PRO A N 1
ATOM 808 C CA . PRO A 1 107 ? -13.021 -1.971 14.154 1.00 95.12 107 PRO A CA 1
ATOM 809 C C . PRO A 1 107 ? -14.100 -2.198 15.214 1.00 95.12 107 PRO A C 1
ATOM 811 O O . PRO A 1 107 ? -14.594 -1.224 15.776 1.00 95.12 107 PRO A O 1
ATOM 814 N N . ASP A 1 108 ? -14.389 -3.461 15.538 1.00 94.50 108 ASP A N 1
ATOM 815 C CA . ASP A 1 108 ? -15.402 -3.843 16.530 1.00 94.50 108 ASP A CA 1
ATOM 816 C C . ASP A 1 108 ? -15.038 -3.402 17.955 1.00 94.50 108 ASP A C 1
ATOM 818 O O . ASP A 1 108 ? -15.911 -3.102 18.769 1.00 94.50 108 ASP A O 1
ATOM 822 N N . GLU A 1 109 ? -13.740 -3.332 18.262 1.00 96.00 109 GLU A N 1
ATOM 823 C CA . GLU A 1 109 ? -13.240 -2.924 19.578 1.00 96.00 109 GLU A CA 1
ATOM 824 C C . GLU A 1 109 ? -12.799 -1.459 19.633 1.00 96.00 109 GLU A C 1
ATOM 826 O O . GLU A 1 109 ? -12.615 -0.909 20.723 1.00 96.00 109 GLU A O 1
ATOM 831 N N . GLY A 1 110 ? -12.567 -0.838 18.475 1.00 95.88 110 GLY A N 1
ATOM 832 C CA . GLY A 1 110 ? -11.942 0.476 18.383 1.00 95.88 110 GLY A CA 1
ATOM 833 C C . GLY A 1 110 ? -10.525 0.489 18.960 1.00 95.88 110 GLY A C 1
ATOM 834 O O . GLY A 1 110 ? -10.150 1.432 19.658 1.00 95.88 110 GLY A O 1
ATOM 835 N N . LYS A 1 111 ? -9.739 -0.572 18.736 1.00 97.44 111 LYS A N 1
ATOM 836 C CA . LYS A 1 111 ? -8.405 -0.726 19.339 1.00 97.44 111 LYS A CA 1
ATOM 837 C C . LYS A 1 111 ? -7.356 -1.207 18.357 1.00 97.44 111 LYS A C 1
ATOM 839 O O . LYS A 1 111 ? -7.644 -1.909 17.393 1.00 97.44 111 LYS A O 1
ATOM 844 N N . TRP A 1 112 ? -6.120 -0.835 18.665 1.00 98.56 112 TRP A N 1
ATOM 845 C CA . TRP A 1 112 ? -4.926 -1.283 17.970 1.00 98.56 112 TRP A CA 1
ATOM 846 C C . TRP A 1 112 ? -4.234 -2.406 18.741 1.00 98.56 112 TRP A C 1
ATOM 848 O O . TRP A 1 112 ? -4.095 -2.340 19.962 1.00 98.56 112 TRP A O 1
ATOM 858 N N . GLU A 1 113 ? -3.749 -3.399 18.009 1.00 98.25 113 GLU A N 1
ATOM 859 C CA . GLU A 1 113 ? -2.948 -4.513 18.504 1.00 98.25 113 GLU A CA 1
ATOM 860 C C . GLU A 1 113 ? -1.605 -4.552 17.764 1.00 98.25 113 GLU A C 1
ATOM 862 O O . GLU A 1 113 ? -1.548 -4.395 16.543 1.00 98.25 113 GLU A O 1
ATOM 867 N N . THR A 1 114 ? -0.513 -4.792 18.486 1.00 98.44 114 THR A N 1
ATOM 868 C CA . THR A 1 114 ? 0.798 -5.052 17.875 1.00 98.44 114 THR A CA 1
ATOM 869 C C . THR A 1 114 ? 0.869 -6.501 17.403 1.00 98.44 114 THR A C 1
ATOM 871 O O . THR A 1 114 ? 0.633 -7.413 18.191 1.00 98.44 114 THR A O 1
ATOM 874 N N . LYS A 1 115 ? 1.255 -6.716 16.143 1.00 98.56 115 LYS A N 1
ATOM 875 C CA . LYS A 1 115 ? 1.463 -8.047 15.549 1.00 98.56 115 LYS A CA 1
ATOM 876 C C . LYS A 1 115 ? 2.951 -8.343 15.358 1.00 98.56 115 LYS A C 1
ATOM 878 O O . LYS A 1 115 ? 3.810 -7.485 15.595 1.00 98.56 115 LYS A O 1
ATOM 883 N N . ALA A 1 116 ? 3.272 -9.545 14.889 1.00 98.31 116 ALA A N 1
ATOM 884 C CA . ALA A 1 116 ? 4.641 -9.917 14.578 1.00 98.31 116 ALA A CA 1
ATOM 885 C C . ALA A 1 116 ? 5.305 -8.930 13.611 1.00 98.31 116 ALA A C 1
ATOM 887 O O . ALA A 1 116 ? 4.780 -8.572 12.555 1.00 98.31 116 ALA A O 1
ATOM 888 N N . SER A 1 117 ? 6.508 -8.513 13.994 1.00 97.88 117 SER A N 1
ATOM 889 C CA . SER A 1 117 ? 7.343 -7.578 13.248 1.00 97.88 117 SER A CA 1
ATOM 890 C C . SER A 1 117 ? 7.801 -8.163 11.909 1.00 97.88 117 SER A C 1
ATOM 892 O O . SER A 1 117 ? 8.071 -9.359 11.803 1.00 97.88 117 SER A O 1
ATOM 894 N N . LEU A 1 118 ? 8.015 -7.296 10.913 1.00 96.19 118 LEU A N 1
ATOM 895 C CA . LEU A 1 118 ? 8.653 -7.650 9.634 1.00 96.19 118 LEU A CA 1
ATOM 896 C C . LEU A 1 118 ? 10.089 -8.188 9.800 1.00 96.19 118 LEU A C 1
ATOM 898 O O . LEU A 1 118 ? 10.687 -8.686 8.839 1.00 96.19 118 LEU A O 1
ATOM 902 N N . GLY A 1 119 ? 10.677 -8.028 10.990 1.00 92.88 119 GLY A N 1
ATOM 903 C CA . GLY A 1 119 ? 12.054 -8.386 11.328 1.00 92.88 119 GLY A CA 1
ATOM 904 C C . GLY A 1 119 ? 13.071 -7.381 10.789 1.00 92.88 119 GLY A C 1
ATOM 905 O O . GLY A 1 119 ? 13.937 -6.925 11.529 1.00 92.88 119 GLY A O 1
ATOM 906 N N . GLN A 1 120 ? 12.931 -6.975 9.524 1.00 92.56 120 GLN A N 1
ATOM 907 C CA . GLN A 1 120 ? 13.733 -5.916 8.917 1.00 92.56 120 GLN A CA 1
ATOM 908 C C . GLN A 1 120 ? 12.892 -4.653 8.699 1.00 92.56 120 GLN A C 1
ATOM 910 O O . GLN A 1 120 ? 11.873 -4.723 8.006 1.00 92.56 120 GLN A O 1
ATOM 915 N N . PRO A 1 121 ? 13.323 -3.494 9.226 1.00 94.81 121 PRO A N 1
ATOM 916 C CA . PRO A 1 121 ? 12.625 -2.240 9.003 1.00 94.81 121 PRO A CA 1
ATOM 917 C C . PRO A 1 121 ? 12.611 -1.830 7.531 1.00 94.81 121 PRO A C 1
ATOM 919 O O . PRO A 1 121 ? 13.626 -1.949 6.835 1.00 94.81 121 PRO A O 1
ATOM 922 N N . SER A 1 122 ? 11.459 -1.357 7.055 1.00 95.44 122 SER A N 1
ATOM 923 C CA . SER A 1 122 ? 11.278 -1.034 5.644 1.00 95.44 122 SER A CA 1
ATOM 924 C C . SER A 1 122 ? 10.146 -0.030 5.414 1.00 95.44 122 SER A C 1
ATOM 926 O O . SER A 1 122 ? 9.037 -0.180 5.929 1.00 95.44 122 SER A O 1
ATOM 928 N N . MET A 1 123 ? 10.420 0.998 4.609 1.00 94.06 123 MET A N 1
ATOM 929 C CA . MET A 1 123 ? 9.406 1.929 4.100 1.00 94.06 123 MET A CA 1
ATOM 930 C C . MET A 1 123 ? 9.052 1.615 2.645 1.00 94.06 123 MET A C 1
ATOM 932 O O . MET A 1 123 ? 9.861 1.053 1.908 1.00 94.06 123 MET A O 1
ATOM 936 N N . GLY A 1 124 ? 7.856 2.000 2.200 1.00 92.19 124 GLY A N 1
ATOM 937 C CA . GLY A 1 124 ? 7.402 1.732 0.835 1.00 92.19 124 GLY A CA 1
ATOM 938 C C . GLY A 1 124 ? 7.269 0.239 0.531 1.00 92.19 124 GLY A C 1
ATOM 939 O O . GLY A 1 124 ? 7.459 -0.163 -0.618 1.00 92.19 124 GLY A O 1
ATOM 940 N N . VAL A 1 125 ? 6.995 -0.573 1.556 1.00 95.38 125 VAL A N 1
ATOM 941 C CA . VAL A 1 125 ? 6.581 -1.968 1.387 1.00 95.38 125 VAL A CA 1
ATOM 942 C C . VAL A 1 125 ? 5.229 -1.978 0.687 1.00 95.38 125 VAL A C 1
ATOM 944 O O . VAL A 1 125 ? 4.375 -1.128 0.944 1.00 95.38 125 VAL A O 1
ATOM 947 N N . THR A 1 126 ? 5.033 -2.951 -0.186 1.00 93.62 126 THR A N 1
ATOM 948 C CA . THR A 1 126 ? 3.774 -3.165 -0.891 1.00 93.62 126 THR A CA 1
ATOM 949 C C . THR A 1 126 ? 3.105 -4.423 -0.356 1.00 93.62 126 THR A C 1
ATOM 951 O O . THR A 1 126 ? 3.767 -5.458 -0.296 1.00 93.62 126 THR A O 1
ATOM 954 N N . THR A 1 127 ? 1.818 -4.364 -0.003 1.00 95.25 127 THR A N 1
ATOM 955 C CA . THR A 1 127 ? 1.072 -5.535 0.487 1.00 95.25 127 THR A CA 1
ATOM 956 C C . THR A 1 127 ? -0.144 -5.918 -0.335 1.00 95.25 127 THR A C 1
ATOM 958 O O . THR A 1 127 ? -0.789 -5.067 -0.939 1.00 95.25 127 THR A O 1
ATOM 961 N N . VAL A 1 128 ? -0.463 -7.214 -0.317 1.00 94.56 128 VAL A N 1
ATOM 962 C CA . VAL A 1 128 ? -1.679 -7.806 -0.890 1.00 94.56 128 VAL A CA 1
ATOM 963 C C . VAL A 1 128 ? -2.216 -8.858 0.067 1.00 94.56 128 VAL A C 1
ATOM 965 O O . VAL A 1 128 ? -1.442 -9.678 0.559 1.00 94.56 128 VAL A O 1
ATOM 968 N N . GLU A 1 129 ? -3.525 -8.857 0.305 1.00 94.69 129 GLU A N 1
ATOM 969 C CA . GLU A 1 129 ? -4.209 -9.968 0.967 1.00 94.69 129 GLU A CA 1
ATOM 970 C C . GLU A 1 129 ? -4.705 -10.957 -0.086 1.00 94.69 129 GLU A C 1
ATOM 972 O O . GLU A 1 129 ? -5.189 -10.571 -1.154 1.00 94.69 129 GLU A O 1
ATOM 977 N N . LYS A 1 130 ? -4.505 -12.243 0.199 1.00 92.81 130 LYS A N 1
ATOM 978 C CA . LYS A 1 130 ? -5.058 -13.338 -0.583 1.00 92.81 130 LYS A CA 1
ATOM 979 C C . LYS A 1 130 ? -5.251 -14.557 0.312 1.00 92.81 130 LYS A C 1
ATOM 981 O O . LYS A 1 130 ? -4.291 -15.050 0.903 1.00 92.81 130 LYS A O 1
ATOM 986 N N . ASP A 1 131 ? -6.483 -15.057 0.345 1.00 91.56 131 ASP A N 1
ATOM 987 C CA . ASP A 1 131 ? -6.885 -16.283 1.043 1.00 91.56 131 ASP A CA 1
ATOM 988 C C . ASP A 1 131 ? -6.482 -16.277 2.532 1.00 91.56 131 ASP A C 1
ATOM 990 O O . ASP A 1 131 ? -5.968 -17.264 3.061 1.00 91.56 131 ASP A O 1
ATOM 994 N N . GLY A 1 132 ? -6.672 -15.136 3.206 1.00 93.44 132 GLY A N 1
ATOM 995 C CA . GLY A 1 132 ? -6.362 -14.962 4.628 1.00 93.44 132 GLY A CA 1
ATOM 996 C C . GLY A 1 132 ? -4.869 -14.807 4.935 1.00 93.44 132 GLY A C 1
ATOM 997 O O . GLY A 1 132 ? -4.467 -14.840 6.099 1.00 93.44 132 GLY A O 1
ATOM 998 N N . LYS A 1 133 ? -4.026 -14.638 3.911 1.00 95.31 133 LYS A N 1
ATOM 999 C CA . LYS A 1 133 ? -2.592 -14.362 4.057 1.00 95.31 133 LYS A CA 1
ATOM 1000 C C . LYS A 1 133 ? -2.251 -12.983 3.521 1.00 95.31 133 LYS A C 1
ATOM 1002 O O . LYS A 1 133 ? -2.796 -12.550 2.510 1.00 95.31 133 LYS A O 1
ATOM 1007 N N . VAL A 1 134 ? -1.283 -12.322 4.155 1.00 97.56 134 VAL A N 1
ATOM 1008 C CA . VAL A 1 134 ? -0.760 -11.032 3.683 1.00 97.56 134 VAL A CA 1
ATOM 1009 C C . VAL A 1 134 ? 0.621 -11.227 3.086 1.00 97.56 134 VAL A C 1
ATOM 1011 O O . VAL A 1 134 ? 1.555 -11.646 3.762 1.00 97.56 134 VAL A O 1
ATOM 1014 N N . TYR A 1 135 ? 0.763 -10.893 1.813 1.00 96.75 135 TYR A N 1
ATOM 1015 C CA . TYR A 1 135 ? 2.026 -10.924 1.096 1.00 96.75 135 TYR A CA 1
ATOM 1016 C C . TYR A 1 135 ? 2.629 -9.525 1.083 1.00 96.75 135 TYR A C 1
ATOM 1018 O O . TYR A 1 135 ? 1.987 -8.588 0.620 1.00 96.75 135 TYR A O 1
ATOM 1026 N N . ALA A 1 136 ? 3.858 -9.388 1.570 1.00 97.31 136 ALA A N 1
ATOM 1027 C CA . ALA A 1 136 ? 4.614 -8.147 1.616 1.00 97.31 136 ALA A CA 1
ATOM 1028 C C . ALA A 1 136 ? 5.827 -8.209 0.686 1.00 97.31 136 ALA A C 1
ATOM 1030 O O . ALA A 1 136 ? 6.612 -9.160 0.730 1.00 97.31 136 ALA A O 1
ATOM 1031 N N . PHE A 1 137 ? 5.992 -7.169 -0.129 1.00 96.56 137 PHE A N 1
ATOM 1032 C CA . PHE A 1 137 ? 6.978 -7.100 -1.199 1.00 96.56 137 PHE A CA 1
ATOM 1033 C C . PHE A 1 137 ? 7.849 -5.855 -1.080 1.00 96.56 137 PHE A C 1
ATOM 1035 O O . PHE A 1 137 ? 7.356 -4.728 -0.982 1.00 96.56 137 PHE A O 1
ATOM 1042 N N . GLY A 1 138 ? 9.157 -6.076 -1.170 1.00 95.81 138 GLY A N 1
ATOM 1043 C CA . GLY A 1 138 ? 10.161 -5.039 -1.331 1.00 95.81 138 GLY A CA 1
ATOM 1044 C C . GLY A 1 138 ? 10.243 -4.065 -0.168 1.00 95.81 138 GLY A C 1
ATOM 1045 O O . GLY A 1 138 ? 10.313 -4.463 0.994 1.00 95.81 138 GLY A O 1
ATOM 1046 N N . GLY A 1 139 ? 10.285 -2.784 -0.521 1.00 94.75 139 GLY A N 1
ATOM 1047 C CA . GLY A 1 139 ? 10.510 -1.673 0.393 1.00 94.75 139 GLY A CA 1
ATOM 1048 C C . GLY A 1 139 ? 11.964 -1.200 0.394 1.00 94.75 139 GLY A C 1
ATOM 1049 O O . GLY A 1 139 ? 12.775 -1.619 -0.433 1.00 94.75 139 GLY A O 1
ATOM 1050 N N . MET A 1 140 ? 12.276 -0.243 1.258 1.00 93.94 140 MET A N 1
ATOM 1051 C CA . MET A 1 140 ? 13.584 0.398 1.358 1.00 93.94 140 MET A CA 1
ATOM 1052 C C . MET A 1 140 ? 14.033 0.431 2.816 1.00 93.94 140 MET A C 1
ATOM 1054 O O . MET A 1 140 ? 13.296 0.904 3.686 1.00 93.94 140 MET A O 1
ATOM 1058 N N . GLY A 1 141 ? 15.238 -0.083 3.062 1.00 90.75 141 GLY A N 1
ATOM 1059 C CA . GLY A 1 141 ? 15.838 -0.143 4.393 1.00 90.75 141 GLY A CA 1
ATOM 1060 C C . GLY A 1 141 ? 16.434 1.186 4.854 1.00 90.75 141 GLY A C 1
ATOM 1061 O O . GLY A 1 141 ? 16.434 2.182 4.130 1.00 90.75 141 GLY A O 1
ATOM 1062 N N . ALA A 1 142 ? 16.979 1.189 6.073 1.00 89.06 142 ALA A N 1
ATOM 1063 C CA . ALA A 1 142 ? 17.643 2.357 6.664 1.00 89.06 142 ALA A CA 1
ATOM 1064 C C . ALA A 1 142 ? 18.929 2.765 5.921 1.00 89.06 142 ALA A C 1
ATOM 1066 O O . ALA A 1 142 ? 19.321 3.925 5.941 1.00 89.06 142 ALA A O 1
ATOM 1067 N N . ASP A 1 143 ? 19.555 1.822 5.223 1.00 89.25 143 ASP A N 1
ATOM 1068 C CA . ASP A 1 143 ? 20.700 2.029 4.332 1.00 89.25 143 ASP A CA 1
ATOM 1069 C C . ASP A 1 143 ? 20.303 2.618 2.966 1.00 89.25 143 ASP A C 1
ATOM 1071 O O . ASP A 1 143 ? 21.142 2.743 2.075 1.00 89.25 143 ASP A O 1
ATOM 1075 N N . THR A 1 144 ? 19.027 2.978 2.784 1.00 86.81 144 THR A N 1
ATOM 1076 C CA . THR A 1 144 ? 18.431 3.484 1.537 1.00 86.81 144 THR A CA 1
ATOM 1077 C C . THR A 1 144 ? 18.459 2.487 0.375 1.00 86.81 144 THR A C 1
ATOM 1079 O O . THR A 1 144 ? 18.153 2.847 -0.767 1.00 86.81 144 THR A O 1
ATOM 1082 N N . THR A 1 145 ? 18.783 1.214 0.638 1.00 89.69 145 THR A N 1
ATOM 1083 C CA . THR A 1 145 ? 18.825 0.203 -0.416 1.00 89.69 145 THR A CA 1
ATOM 1084 C C . THR A 1 145 ? 17.418 -0.325 -0.709 1.00 89.69 145 THR A C 1
ATOM 1086 O O . THR A 1 145 ? 16.658 -0.652 0.213 1.00 89.69 145 THR A O 1
ATOM 1089 N N . PRO A 1 146 ? 17.018 -0.403 -1.993 1.00 93.75 146 PRO A N 1
ATOM 1090 C CA . PRO A 1 146 ? 15.796 -1.094 -2.374 1.00 93.75 146 PRO A CA 1
ATOM 1091 C C . PRO A 1 146 ? 15.917 -2.584 -2.046 1.00 93.75 146 PRO A C 1
ATOM 1093 O O . PRO A 1 146 ? 16.900 -3.233 -2.400 1.00 93.75 146 PRO A O 1
ATOM 1096 N N . GLN A 1 147 ? 14.890 -3.135 -1.415 1.00 94.75 147 GLN A N 1
ATOM 1097 C CA . GLN A 1 147 ? 14.827 -4.530 -1.004 1.00 94.75 147 GLN A CA 1
ATOM 1098 C C . GLN A 1 147 ? 14.075 -5.357 -2.055 1.00 94.75 147 GLN A C 1
ATOM 1100 O O . GLN A 1 147 ? 13.141 -4.887 -2.707 1.00 94.75 147 GLN A O 1
ATOM 1105 N N . ALA A 1 148 ? 14.484 -6.615 -2.219 1.00 96.19 148 ALA A N 1
ATOM 1106 C CA . ALA A 1 148 ? 13.794 -7.611 -3.046 1.00 96.19 148 ALA A CA 1
ATOM 1107 C C . ALA A 1 148 ? 12.970 -8.604 -2.214 1.00 96.19 148 ALA A C 1
ATOM 1109 O O . ALA A 1 148 ? 12.508 -9.618 -2.727 1.00 96.19 148 ALA A O 1
ATOM 1110 N N . LEU A 1 149 ? 12.830 -8.353 -0.917 1.00 95.56 149 LEU A N 1
ATOM 1111 C CA . LEU A 1 149 ? 12.317 -9.339 0.021 1.00 95.56 149 LEU A CA 1
ATOM 1112 C C . LEU A 1 149 ? 10.832 -9.579 -0.194 1.00 95.56 149 LEU A C 1
ATOM 1114 O O . LEU A 1 149 ? 10.071 -8.652 -0.464 1.00 95.56 149 LEU A O 1
ATOM 1118 N N . VAL A 1 150 ? 10.448 -10.839 -0.045 1.00 96.44 150 VAL A N 1
ATOM 1119 C CA . VAL A 1 150 ? 9.064 -11.284 -0.124 1.00 96.44 150 VAL A CA 1
ATOM 1120 C C . VAL A 1 150 ? 8.771 -12.034 1.154 1.00 96.44 150 VAL A C 1
ATOM 1122 O O . VAL A 1 150 ? 9.504 -12.956 1.520 1.00 96.44 150 VAL A O 1
ATOM 1125 N N . ARG A 1 151 ? 7.726 -11.611 1.855 1.00 96.94 151 ARG A N 1
ATOM 1126 C CA . ARG A 1 151 ? 7.311 -12.210 3.120 1.00 96.94 151 ARG A CA 1
ATOM 1127 C C . ARG A 1 151 ? 5.824 -12.502 3.063 1.00 96.94 151 ARG A C 1
ATOM 1129 O O . ARG A 1 151 ? 5.072 -11.700 2.522 1.00 96.94 151 ARG A O 1
ATOM 1136 N N . VAL A 1 152 ? 5.407 -13.627 3.621 1.00 97.25 152 VAL A N 1
ATOM 1137 C CA . VAL A 1 152 ? 3.993 -13.963 3.794 1.00 97.25 152 VAL A CA 1
ATOM 1138 C C . VAL A 1 152 ? 3.674 -14.032 5.278 1.00 97.25 152 VAL A C 1
ATOM 1140 O O . VAL A 1 152 ? 4.395 -14.673 6.039 1.00 97.25 152 VAL A O 1
ATOM 1143 N N . TYR A 1 153 ? 2.627 -13.336 5.688 1.00 98.38 153 TYR A N 1
ATOM 1144 C CA . TYR A 1 153 ? 2.104 -13.355 7.042 1.00 98.38 153 TYR A CA 1
ATOM 1145 C C . TYR A 1 153 ? 1.011 -14.414 7.157 1.00 98.38 153 TYR A C 1
ATOM 1147 O O . TYR A 1 153 ? 0.063 -14.423 6.366 1.00 98.38 153 TYR A O 1
ATOM 1155 N N . GLU A 1 154 ? 1.148 -15.301 8.140 1.00 96.75 154 GLU A N 1
ATOM 1156 C CA . GLU A 1 154 ? 0.120 -16.270 8.519 1.00 96.75 154 GLU A CA 1
ATOM 1157 C C . GLU A 1 154 ? -0.588 -15.787 9.785 1.00 96.75 154 GLU A C 1
ATOM 1159 O O . GLU A 1 154 ? -0.028 -15.889 10.879 1.00 96.75 154 GLU A O 1
ATOM 1164 N N . ALA A 1 155 ? -1.816 -15.283 9.627 1.00 94.75 155 ALA A N 1
ATOM 1165 C CA . ALA A 1 155 ? -2.595 -14.662 10.700 1.00 94.75 155 ALA A CA 1
ATOM 1166 C C . ALA A 1 155 ? -2.780 -15.585 11.915 1.00 94.75 155 ALA A C 1
ATOM 1168 O O . ALA A 1 155 ? -2.523 -15.176 13.042 1.00 94.75 155 ALA A O 1
ATOM 1169 N N . GLU A 1 156 ? -3.104 -16.857 11.667 1.00 94.25 156 GLU A N 1
ATOM 1170 C CA . GLU A 1 156 ? -3.324 -17.881 12.702 1.00 94.25 156 GLU A CA 1
ATOM 1171 C C . GLU A 1 156 ? -2.119 -18.106 13.625 1.00 94.25 156 GLU A C 1
ATOM 1173 O O . GLU A 1 156 ? -2.268 -18.523 14.770 1.00 94.25 156 GLU A O 1
ATOM 1178 N N . LYS A 1 157 ? -0.903 -17.870 13.123 1.00 96.31 157 LYS A N 1
ATOM 1179 C CA . LYS A 1 157 ? 0.341 -18.085 13.879 1.00 96.31 157 LYS A CA 1
ATOM 1180 C C . LYS A 1 157 ? 0.974 -16.791 14.360 1.00 96.31 157 LYS A C 1
ATOM 1182 O O . LYS A 1 157 ? 1.962 -16.864 15.085 1.00 96.31 157 LYS A O 1
ATOM 1187 N N . ASP A 1 158 ? 0.464 -15.650 13.901 1.00 97.62 158 ASP A N 1
ATOM 1188 C CA . ASP A 1 158 ? 1.113 -14.348 14.008 1.00 97.62 158 ASP A CA 1
ATOM 1189 C C . ASP A 1 158 ? 2.600 -14.416 13.619 1.00 97.62 158 ASP A C 1
ATOM 1191 O O . ASP A 1 158 ? 3.492 -14.129 14.413 1.00 97.62 158 ASP A O 1
ATOM 1195 N N . GLN A 1 159 ? 2.895 -14.896 12.406 1.00 98.00 159 GLN A N 1
ATOM 1196 C CA . GLN A 1 159 ? 4.277 -15.098 11.955 1.00 98.00 159 GLN A CA 1
ATOM 1197 C C . GLN A 1 159 ? 4.480 -14.740 10.489 1.00 98.00 159 GLN A C 1
ATOM 1199 O O . GLN A 1 159 ? 3.646 -15.026 9.629 1.00 98.00 159 GLN A O 1
ATOM 1204 N N . TRP A 1 160 ? 5.655 -14.177 10.204 1.00 98.19 160 TRP A N 1
ATOM 1205 C CA . TRP A 1 160 ? 6.140 -13.932 8.851 1.00 98.19 160 TRP A CA 1
ATOM 1206 C C . TRP A 1 160 ? 7.047 -15.066 8.383 1.00 98.19 160 TRP A C 1
ATOM 1208 O O . TRP A 1 160 ? 7.979 -15.460 9.081 1.00 98.19 160 TRP A O 1
ATOM 1218 N N . GLN A 1 161 ? 6.824 -15.539 7.162 1.00 96.75 161 GLN A N 1
ATOM 1219 C CA . GLN A 1 161 ? 7.685 -16.501 6.481 1.00 96.75 161 GLN A CA 1
ATOM 1220 C C . GLN A 1 161 ? 8.323 -15.863 5.252 1.00 96.75 161 GLN A C 1
ATOM 1222 O O . GLN A 1 161 ? 7.657 -15.190 4.463 1.00 96.75 161 GLN A O 1
ATOM 1227 N N . SER A 1 162 ? 9.622 -16.089 5.079 1.00 95.75 162 SER A N 1
ATOM 1228 C CA . SER A 1 162 ? 10.355 -15.639 3.896 1.00 95.75 162 SER A CA 1
ATOM 1229 C C . SER A 1 162 ? 9.996 -16.483 2.676 1.00 95.75 162 SER A C 1
ATOM 1231 O O . SER A 1 162 ? 9.902 -17.706 2.754 1.00 95.75 162 SER A O 1
ATOM 1233 N N . MET A 1 163 ? 9.850 -15.818 1.535 1.00 94.31 163 MET A N 1
ATOM 1234 C CA . MET A 1 163 ? 9.567 -16.423 0.235 1.00 94.31 163 MET A CA 1
ATOM 1235 C C . MET A 1 163 ? 10.696 -16.104 -0.756 1.00 94.31 163 MET A C 1
ATOM 1237 O O . MET A 1 163 ? 11.621 -15.349 -0.451 1.00 94.31 163 MET A O 1
ATOM 1241 N N . THR A 1 164 ? 10.615 -16.662 -1.965 1.00 94.44 164 THR A N 1
ATOM 1242 C CA . THR A 1 164 ? 11.536 -16.349 -3.065 1.00 94.44 164 THR A CA 1
ATOM 1243 C C . THR A 1 164 ? 11.541 -14.848 -3.356 1.00 94.44 164 THR A C 1
ATOM 1245 O O . THR A 1 164 ? 10.510 -14.286 -3.731 1.00 94.44 164 THR A O 1
ATOM 1248 N N . SER A 1 165 ? 12.705 -14.211 -3.220 1.00 96.56 165 SER A N 1
ATOM 1249 C CA . SER A 1 165 ? 12.890 -12.779 -3.472 1.00 96.56 165 SER A CA 1
ATOM 1250 C C . SER A 1 165 ? 12.478 -12.362 -4.887 1.00 96.56 165 SER A C 1
ATOM 1252 O O . SER A 1 165 ? 12.637 -13.121 -5.844 1.00 96.56 165 SER A O 1
ATOM 1254 N N . MET A 1 166 ? 11.999 -11.125 -5.017 1.00 97.06 166 MET A N 1
ATOM 1255 C CA . MET A 1 166 ? 11.705 -10.492 -6.301 1.00 97.06 166 MET A CA 1
ATOM 1256 C C . MET A 1 166 ? 12.964 -10.428 -7.179 1.00 97.06 166 MET A C 1
ATOM 1258 O O . MET A 1 166 ? 14.048 -10.142 -6.663 1.00 97.06 166 MET A O 1
ATOM 1262 N N . PRO A 1 167 ? 12.854 -10.588 -8.508 1.00 96.69 167 PRO A N 1
ATOM 1263 C CA . PRO A 1 167 ? 14.014 -10.464 -9.381 1.00 96.69 167 PRO A CA 1
ATOM 1264 C C . PRO A 1 167 ? 14.540 -9.022 -9.468 1.00 96.69 167 PRO A C 1
ATOM 1266 O O . PRO A 1 167 ? 15.733 -8.819 -9.703 1.00 96.69 167 PRO A O 1
ATOM 1269 N N . THR A 1 168 ? 13.679 -8.013 -9.285 1.00 95.62 168 THR A N 1
ATOM 1270 C CA . THR A 1 168 ? 14.076 -6.600 -9.233 1.00 95.62 168 THR A CA 1
ATOM 1271 C C . THR A 1 168 ? 13.709 -5.966 -7.881 1.00 95.62 168 THR A C 1
ATOM 1273 O O . THR A 1 168 ? 12.523 -5.748 -7.613 1.00 95.62 168 THR A O 1
ATOM 1276 N N . PRO A 1 169 ? 14.706 -5.600 -7.043 1.00 95.69 169 PRO A N 1
ATOM 1277 C CA . PRO A 1 169 ? 14.480 -4.877 -5.791 1.00 95.69 169 PRO A CA 1
ATOM 1278 C C . PRO A 1 169 ? 13.772 -3.539 -6.028 1.00 95.69 169 PRO A C 1
ATOM 1280 O O . PRO A 1 169 ? 14.182 -2.788 -6.914 1.00 95.69 169 PRO A O 1
ATOM 1283 N N . ARG A 1 170 ? 12.734 -3.214 -5.253 1.00 94.69 170 ARG A N 1
ATOM 1284 C CA . ARG A 1 170 ? 11.946 -1.983 -5.442 1.00 94.69 170 ARG A CA 1
ATOM 1285 C C . ARG A 1 170 ? 11.161 -1.602 -4.192 1.00 94.69 170 ARG A C 1
ATOM 1287 O O . ARG A 1 170 ? 10.809 -2.460 -3.390 1.00 94.69 170 ARG A O 1
ATOM 1294 N N . TYR A 1 171 ? 10.826 -0.323 -4.078 1.00 92.56 171 TYR A N 1
ATOM 1295 C CA . TYR A 1 171 ? 9.893 0.200 -3.075 1.00 92.56 171 TYR A CA 1
ATOM 1296 C C . TYR A 1 171 ? 8.817 1.068 -3.730 1.00 92.56 171 TYR A C 1
ATOM 1298 O O . TYR A 1 171 ? 9.033 1.618 -4.814 1.00 92.56 171 TYR A O 1
ATOM 1306 N N . GLY A 1 172 ? 7.656 1.179 -3.082 1.00 88.50 172 GLY A N 1
ATOM 1307 C CA . GLY A 1 172 ? 6.493 1.896 -3.607 1.00 88.50 172 GLY A CA 1
ATOM 1308 C C . GLY A 1 172 ? 5.942 1.264 -4.886 1.00 88.50 172 GLY A C 1
ATOM 1309 O O . GLY A 1 172 ? 5.543 1.985 -5.800 1.00 88.50 172 GLY A O 1
ATOM 1310 N N . ALA A 1 173 ? 6.015 -0.065 -4.992 1.00 90.12 173 ALA A N 1
ATOM 1311 C CA . ALA A 1 173 ? 5.446 -0.799 -6.114 1.00 90.12 173 ALA A CA 1
ATOM 1312 C C . ALA A 1 173 ? 3.919 -0.827 -6.008 1.00 90.12 173 ALA A C 1
ATOM 1314 O O . ALA A 1 173 ? 3.351 -0.714 -4.919 1.00 90.12 173 ALA A O 1
ATOM 1315 N N . THR A 1 174 ? 3.252 -1.016 -7.139 1.00 86.25 174 THR A N 1
ATOM 1316 C CA . THR A 1 174 ? 1.811 -1.246 -7.169 1.00 86.25 174 THR A CA 1
ATOM 1317 C C . THR A 1 174 ? 1.550 -2.714 -7.471 1.00 86.25 174 THR A C 1
ATOM 1319 O O . THR A 1 174 ? 2.027 -3.202 -8.503 1.00 86.25 174 THR A O 1
ATOM 1322 N N . PRO A 1 175 ? 0.840 -3.431 -6.587 1.00 88.12 175 PRO A N 1
ATOM 1323 C CA . PRO A 1 175 ? 0.506 -4.813 -6.818 1.00 88.12 175 PRO A CA 1
ATOM 1324 C C . PRO A 1 175 ? -0.867 -4.939 -7.482 1.00 88.12 175 PRO A C 1
ATOM 1326 O O . PRO A 1 175 ? -1.736 -4.085 -7.306 1.00 88.12 175 PRO A O 1
ATOM 1329 N N . PHE A 1 176 ? -1.089 -6.036 -8.194 1.00 86.00 176 PHE A N 1
ATOM 1330 C CA . PHE A 1 176 ? -2.427 -6.454 -8.594 1.00 86.00 176 PHE A CA 1
ATOM 1331 C C . PHE A 1 176 ? -2.514 -7.970 -8.742 1.00 86.00 176 PHE A C 1
ATOM 1333 O O . PHE A 1 176 ? -1.525 -8.642 -9.029 1.00 86.00 176 PHE A O 1
ATOM 1340 N N . MET A 1 177 ? -3.714 -8.507 -8.554 1.00 85.38 177 MET A N 1
ATOM 1341 C CA . MET A 1 177 ? -3.990 -9.937 -8.663 1.00 85.38 177 MET A CA 1
ATOM 1342 C C . MET A 1 177 ? -4.702 -10.241 -9.978 1.00 85.38 177 MET A C 1
ATOM 1344 O O . MET A 1 177 ? -5.659 -9.559 -10.333 1.00 85.38 177 MET A O 1
ATOM 1348 N N . ARG A 1 178 ? -4.272 -11.297 -10.676 1.00 83.00 178 ARG A N 1
ATOM 1349 C CA . ARG A 1 178 ? -5.017 -11.878 -11.802 1.00 83.00 178 ARG A CA 1
ATOM 1350 C C . ARG A 1 178 ? -4.913 -13.397 -11.751 1.00 83.00 178 ARG A C 1
ATOM 1352 O O . ARG A 1 178 ? -3.829 -13.962 -11.904 1.00 83.00 178 ARG A O 1
ATOM 1359 N N . GLY A 1 179 ? -6.047 -14.060 -11.523 1.00 83.75 179 GLY A N 1
ATOM 1360 C CA . GLY A 1 179 ? -6.073 -15.499 -11.263 1.00 83.75 179 GLY A CA 1
ATOM 1361 C C . GLY A 1 179 ? -5.175 -15.854 -10.074 1.00 83.75 179 GLY A C 1
ATOM 1362 O O . GLY A 1 179 ? -5.320 -15.288 -8.994 1.00 83.75 179 GLY A O 1
ATOM 1363 N N . ASN A 1 180 ? -4.219 -16.758 -10.293 1.00 88.69 180 ASN A N 1
ATOM 1364 C CA . ASN A 1 180 ? -3.276 -17.223 -9.271 1.00 88.69 180 ASN A CA 1
ATOM 1365 C C . ASN A 1 180 ? -1.929 -16.464 -9.252 1.00 88.69 180 ASN A C 1
ATOM 1367 O O . ASN A 1 180 ? -0.977 -16.871 -8.584 1.00 88.69 180 ASN A O 1
ATOM 1371 N N . LYS A 1 181 ? -1.811 -15.380 -10.025 1.00 90.56 181 LYS A N 1
ATOM 1372 C CA . LYS A 1 181 ? -0.571 -14.611 -10.152 1.00 90.56 181 LYS A CA 1
ATOM 1373 C C . LYS A 1 181 ? -0.726 -13.230 -9.522 1.00 90.56 181 LYS A C 1
ATOM 1375 O O . LYS A 1 181 ? -1.693 -12.515 -9.794 1.00 90.56 181 LYS A O 1
ATOM 1380 N N . LEU A 1 182 ? 0.268 -12.853 -8.724 1.00 92.31 182 LEU A N 1
ATOM 1381 C CA . LEU A 1 182 ? 0.421 -11.522 -8.151 1.00 92.31 182 LEU A CA 1
ATOM 1382 C C . LEU A 1 182 ? 1.435 -10.739 -8.973 1.00 92.31 182 LEU A C 1
ATOM 1384 O O . LEU A 1 182 ? 2.620 -11.058 -8.978 1.00 92.31 182 LEU A O 1
ATOM 1388 N N . TYR A 1 183 ? 0.976 -9.707 -9.658 1.00 90.19 183 TYR A N 1
ATOM 1389 C CA . TYR A 1 183 ? 1.811 -8.841 -10.470 1.00 90.19 183 TYR A CA 1
ATOM 1390 C C . TYR A 1 183 ? 2.293 -7.660 -9.648 1.00 90.19 183 TYR A C 1
ATOM 1392 O O . TYR A 1 183 ? 1.529 -7.041 -8.913 1.00 90.19 183 TYR A O 1
ATOM 1400 N N . LEU A 1 184 ? 3.561 -7.321 -9.822 1.00 91.25 184 LEU A N 1
ATOM 1401 C CA . LEU A 1 184 ? 4.192 -6.128 -9.301 1.00 91.25 184 LEU A CA 1
ATOM 1402 C C . LEU A 1 184 ? 4.669 -5.266 -10.451 1.00 91.25 184 LEU A C 1
ATOM 1404 O O . LEU A 1 184 ? 5.399 -5.698 -11.349 1.00 91.25 184 LEU A O 1
ATOM 1408 N N . MET A 1 185 ? 4.288 -4.004 -10.369 1.00 87.44 185 MET A N 1
ATOM 1409 C CA . MET A 1 185 ? 4.655 -2.988 -11.330 1.00 87.44 185 MET A CA 1
ATOM 1410 C C . MET A 1 185 ? 5.059 -1.696 -10.638 1.00 87.44 185 MET A C 1
ATOM 1412 O O . MET A 1 185 ? 4.846 -1.519 -9.438 1.00 87.44 185 MET A O 1
ATOM 1416 N N . ALA A 1 186 ? 5.623 -0.775 -11.419 1.00 84.62 186 ALA A N 1
ATOM 1417 C CA . ALA A 1 186 ? 6.095 0.511 -10.928 1.00 84.62 186 ALA A CA 1
ATOM 1418 C C . ALA A 1 186 ? 7.058 0.345 -9.731 1.00 84.62 186 ALA A C 1
ATOM 1420 O O . ALA A 1 186 ? 7.743 -0.677 -9.584 1.00 84.62 186 ALA A O 1
ATOM 1421 N N . GLY A 1 187 ? 7.135 1.372 -8.891 1.00 87.56 187 GLY A N 1
ATOM 1422 C CA . GLY A 1 187 ? 8.095 1.470 -7.801 1.00 87.56 187 GLY A CA 1
ATOM 1423 C C . GLY A 1 187 ? 9.390 2.153 -8.215 1.00 87.56 187 GLY A C 1
ATOM 1424 O O . GLY A 1 187 ? 9.499 2.756 -9.288 1.00 87.56 187 GLY A O 1
ATOM 1425 N N . ARG A 1 188 ? 10.366 2.125 -7.310 1.00 87.44 188 ARG A N 1
ATOM 1426 C CA . ARG A 1 188 ? 11.597 2.908 -7.432 1.00 87.44 188 ARG A CA 1
ATOM 1427 C C . ARG A 1 188 ? 12.838 2.138 -7.003 1.00 87.44 188 ARG A C 1
ATOM 1429 O O . ARG A 1 188 ? 12.794 1.287 -6.117 1.00 87.44 188 ARG A O 1
ATOM 1436 N N . GLN A 1 189 ? 13.954 2.528 -7.610 1.00 88.81 189 GLN A N 1
ATOM 1437 C CA . GLN A 1 189 ? 15.315 2.223 -7.183 1.00 88.81 189 GLN A CA 1
ATOM 1438 C C . GLN A 1 189 ? 16.075 3.547 -7.057 1.00 88.81 189 GLN A C 1
ATOM 1440 O O . GLN A 1 189 ? 16.499 4.145 -8.048 1.00 88.81 189 GLN A O 1
ATOM 1445 N N . GLY A 1 190 ? 16.170 4.070 -5.832 1.00 82.44 190 GLY A N 1
ATOM 1446 C CA . GLY A 1 190 ? 16.679 5.422 -5.594 1.00 82.44 190 GLY A CA 1
ATOM 1447 C C . GLY A 1 190 ? 15.886 6.473 -6.385 1.00 82.44 190 GLY A C 1
ATOM 1448 O O . GLY A 1 190 ? 14.674 6.616 -6.228 1.00 82.44 190 GLY A O 1
ATOM 1449 N N . LYS A 1 191 ? 16.558 7.217 -7.269 1.00 75.06 191 LYS A N 1
ATOM 1450 C CA . LYS A 1 191 ? 15.922 8.259 -8.097 1.00 75.06 191 LYS A CA 1
ATOM 1451 C C . LYS A 1 191 ? 15.214 7.714 -9.344 1.00 75.06 191 LYS A C 1
ATOM 1453 O O . LYS A 1 191 ? 14.441 8.450 -9.949 1.00 75.06 191 LYS A O 1
ATOM 1458 N N . MET A 1 192 ? 15.426 6.446 -9.691 1.00 82.44 192 MET A N 1
ATOM 1459 C CA . MET A 1 192 ? 14.926 5.858 -10.932 1.00 82.44 192 MET A CA 1
ATOM 1460 C C . MET A 1 192 ? 13.586 5.140 -10.724 1.00 82.44 192 MET A C 1
ATOM 1462 O O . MET A 1 192 ? 13.416 4.457 -9.710 1.00 82.44 192 MET A O 1
ATOM 1466 N N . PRO A 1 193 ? 12.631 5.268 -11.663 1.00 85.06 193 PRO A N 1
ATOM 1467 C CA . PRO A 1 193 ? 11.412 4.475 -11.659 1.00 85.06 193 PRO A CA 1
ATOM 1468 C C . PRO A 1 193 ? 11.727 3.058 -12.150 1.00 85.06 193 PRO A C 1
ATOM 1470 O O . PRO A 1 193 ? 12.563 2.873 -13.036 1.00 85.06 193 PRO A O 1
ATOM 1473 N N . VAL A 1 194 ? 11.042 2.061 -11.600 1.00 89.38 194 VAL A N 1
ATOM 1474 C CA . VAL A 1 194 ? 11.164 0.675 -12.056 1.00 89.38 194 VAL A CA 1
ATOM 1475 C C . VAL A 1 194 ? 10.101 0.401 -13.112 1.00 89.38 194 VAL A C 1
ATOM 1477 O O . VAL A 1 194 ? 8.908 0.513 -12.849 1.00 89.38 194 VAL A O 1
ATOM 1480 N N . THR A 1 195 ? 10.540 0.033 -14.314 1.00 88.06 195 THR A N 1
ATOM 1481 C CA . THR A 1 195 ? 9.653 -0.290 -15.444 1.00 88.06 195 THR A CA 1
ATOM 1482 C C . THR A 1 195 ? 9.362 -1.783 -15.571 1.00 88.06 195 THR A C 1
ATOM 1484 O O . THR A 1 195 ? 8.474 -2.164 -16.326 1.00 88.06 195 THR A O 1
ATOM 1487 N N . ALA A 1 196 ? 10.089 -2.637 -14.848 1.00 89.81 196 ALA A N 1
ATOM 1488 C CA . ALA A 1 196 ? 9.907 -4.082 -14.901 1.00 89.81 196 ALA A CA 1
ATOM 1489 C C . ALA A 1 196 ? 8.522 -4.486 -14.367 1.00 89.81 196 ALA A C 1
ATOM 1491 O O . ALA A 1 196 ? 8.183 -4.151 -13.226 1.00 89.81 196 ALA A O 1
ATOM 1492 N N . LEU A 1 197 ? 7.767 -5.231 -15.178 1.00 90.12 197 LEU A N 1
ATOM 1493 C CA . LEU A 1 197 ? 6.563 -5.952 -14.769 1.00 90.12 197 LEU A CA 1
ATOM 1494 C C . LEU A 1 197 ? 6.960 -7.384 -14.404 1.00 90.12 197 LEU A C 1
ATOM 1496 O O . LEU A 1 197 ? 7.544 -8.104 -15.216 1.00 90.12 197 LEU A O 1
ATOM 1500 N N . GLU A 1 198 ? 6.657 -7.798 -13.181 1.00 93.56 198 GLU A N 1
ATOM 1501 C CA . GLU A 1 198 ? 7.042 -9.112 -12.662 1.00 93.56 198 GLU A CA 1
ATOM 1502 C C . GLU A 1 198 ? 5.833 -9.744 -11.982 1.00 93.56 198 GLU A C 1
ATOM 1504 O O . GLU A 1 198 ? 5.137 -9.054 -11.248 1.00 93.56 198 GLU A O 1
ATOM 1509 N N . ALA A 1 199 ? 5.569 -11.029 -12.211 1.00 93.25 199 ALA A N 1
ATOM 1510 C CA . ALA A 1 199 ? 4.487 -11.735 -11.534 1.00 93.25 199 ALA A CA 1
ATOM 1511 C C . ALA A 1 199 ? 5.012 -12.903 -10.712 1.00 93.25 199 ALA A C 1
ATOM 1513 O O . ALA A 1 199 ? 5.805 -13.705 -11.210 1.00 93.25 199 ALA A O 1
ATOM 1514 N N . PHE A 1 200 ? 4.531 -13.005 -9.481 1.00 95.25 200 PHE A N 1
ATOM 1515 C CA . PHE A 1 200 ? 4.720 -14.152 -8.618 1.00 95.25 200 PHE A CA 1
ATOM 1516 C C . PHE A 1 200 ? 3.553 -15.117 -8.794 1.00 95.25 200 PHE A C 1
ATOM 1518 O O . PHE A 1 200 ? 2.397 -14.756 -8.577 1.00 95.25 200 PHE A O 1
ATOM 1525 N N . ASP A 1 201 ? 3.854 -16.340 -9.204 1.00 93.69 201 ASP A N 1
ATOM 1526 C CA . ASP A 1 201 ? 2.882 -17.422 -9.268 1.00 93.69 201 ASP A CA 1
ATOM 1527 C C . ASP A 1 201 ? 2.736 -18.058 -7.882 1.00 93.69 201 ASP A C 1
ATOM 1529 O O . ASP A 1 201 ? 3.718 -18.562 -7.333 1.00 93.69 201 ASP A O 1
ATOM 1533 N N . LEU A 1 202 ? 1.537 -18.010 -7.295 1.00 91.38 202 LEU A N 1
ATOM 1534 C CA . LEU A 1 202 ? 1.310 -18.486 -5.927 1.00 91.38 202 LEU A CA 1
ATOM 1535 C C . LEU A 1 202 ? 1.380 -20.016 -5.802 1.00 91.38 202 LEU A C 1
ATOM 1537 O O . LEU A 1 202 ? 1.733 -20.518 -4.735 1.00 91.38 202 LEU A O 1
ATOM 1541 N N . GLU A 1 203 ? 1.092 -20.754 -6.877 1.00 91.06 203 GLU A N 1
ATOM 1542 C CA . GLU A 1 203 ? 1.134 -22.223 -6.906 1.00 91.06 203 GLU A CA 1
ATOM 1543 C C . GLU A 1 203 ? 2.557 -22.705 -7.181 1.00 91.06 203 GLU A C 1
ATOM 1545 O O . GLU A 1 203 ? 3.125 -23.469 -6.400 1.00 91.06 203 GLU A O 1
ATOM 1550 N N . MET A 1 204 ? 3.177 -22.172 -8.236 1.00 92.56 204 MET A N 1
ATOM 1551 C CA . MET A 1 204 ? 4.544 -22.533 -8.621 1.00 92.56 204 MET A CA 1
ATOM 1552 C C . MET A 1 204 ? 5.612 -21.883 -7.732 1.00 92.56 204 MET A C 1
ATOM 1554 O O . MET A 1 204 ? 6.789 -22.227 -7.839 1.00 92.56 204 MET A O 1
ATOM 1558 N N . LYS A 1 205 ? 5.233 -20.908 -6.895 1.00 91.19 205 LYS A N 1
ATOM 1559 C CA . LYS A 1 205 ? 6.115 -20.118 -6.016 1.00 91.19 205 LYS A CA 1
ATOM 1560 C C . LYS A 1 205 ? 7.333 -19.539 -6.743 1.00 91.19 205 LYS A C 1
ATOM 1562 O O . LYS A 1 205 ? 8.447 -19.506 -6.211 1.00 91.19 205 LYS A O 1
ATOM 1567 N N . SER A 1 206 ? 7.119 -19.081 -7.974 1.00 94.25 206 SER A N 1
ATOM 1568 C CA . SER A 1 206 ? 8.176 -18.618 -8.874 1.00 94.25 206 SER A CA 1
ATOM 1569 C C . SER A 1 206 ? 7.824 -17.292 -9.537 1.00 94.25 206 SER A C 1
ATOM 1571 O O . SER A 1 206 ? 6.658 -16.917 -9.665 1.00 94.25 206 SER A O 1
ATOM 1573 N N . TRP A 1 207 ? 8.863 -16.567 -9.945 1.00 96.25 207 TRP A N 1
ATOM 1574 C CA . TRP A 1 207 ? 8.738 -15.270 -10.595 1.00 96.25 207 TRP A CA 1
ATOM 1575 C C . TRP A 1 207 ? 8.815 -15.404 -12.112 1.00 96.25 207 TRP A C 1
ATOM 1577 O O . TRP A 1 207 ? 9.700 -16.066 -12.645 1.00 96.25 207 TRP A O 1
ATOM 1587 N N . THR A 1 208 ? 7.923 -14.709 -12.810 1.00 94.25 208 THR A N 1
ATOM 1588 C CA . THR A 1 208 ? 7.962 -14.529 -14.264 1.00 94.25 208 THR A CA 1
ATOM 1589 C C . THR A 1 208 ? 8.139 -13.049 -14.581 1.00 94.25 208 THR A C 1
ATOM 1591 O O . THR A 1 208 ? 7.423 -12.209 -14.035 1.00 94.25 208 THR A O 1
ATOM 1594 N N . ARG A 1 209 ? 9.085 -12.716 -15.465 1.00 91.94 209 ARG A N 1
ATOM 1595 C CA . ARG A 1 209 ? 9.255 -11.355 -15.991 1.00 91.94 209 ARG A CA 1
ATOM 1596 C C . ARG A 1 209 ? 8.450 -11.179 -17.273 1.00 91.94 209 ARG A C 1
ATOM 1598 O O . ARG A 1 209 ? 8.481 -12.047 -18.138 1.00 91.94 209 ARG A O 1
ATOM 1605 N N . TYR A 1 210 ? 7.795 -10.033 -17.388 1.00 87.75 210 TYR A N 1
ATOM 1606 C CA . TYR A 1 210 ? 7.022 -9.615 -18.555 1.00 87.75 210 TYR A CA 1
ATOM 1607 C C . TYR A 1 210 ? 7.684 -8.402 -19.218 1.00 87.75 210 TYR A C 1
ATOM 1609 O O . TYR A 1 210 ? 8.589 -7.796 -18.625 1.00 87.75 210 TYR A O 1
ATOM 1617 N N . PRO A 1 211 ? 7.259 -8.021 -20.436 1.00 85.44 211 PRO A N 1
ATOM 1618 C CA . PRO A 1 211 ? 7.726 -6.796 -21.066 1.00 85.44 211 PRO A CA 1
ATOM 1619 C C . PRO A 1 211 ? 7.590 -5.579 -20.145 1.00 85.44 211 PRO A C 1
ATOM 1621 O O . PRO A 1 211 ? 6.603 -5.412 -19.426 1.00 85.44 211 PRO A O 1
ATOM 1624 N N . CYS A 1 212 ? 8.613 -4.724 -20.153 1.00 84.88 212 CYS A N 1
ATOM 1625 C CA . CYS A 1 212 ? 8.639 -3.529 -19.321 1.00 84.88 212 CYS A CA 1
ATOM 1626 C C . CYS A 1 212 ? 7.496 -2.574 -19.678 1.00 84.88 212 CYS A C 1
ATOM 1628 O O . CYS A 1 212 ? 7.213 -2.322 -20.849 1.00 84.88 212 CYS A O 1
ATOM 1630 N N . ILE A 1 213 ? 6.919 -1.952 -18.656 1.00 80.06 213 ILE A N 1
ATOM 1631 C CA . ILE A 1 213 ? 5.866 -0.955 -18.817 1.00 80.06 213 ILE A CA 1
ATOM 1632 C C . ILE A 1 213 ? 6.473 0.298 -19.453 1.00 80.06 213 ILE A C 1
ATOM 1634 O O . ILE A 1 213 ? 7.461 0.829 -18.929 1.00 80.06 213 ILE A O 1
ATOM 1638 N N . PRO A 1 214 ? 5.879 0.848 -20.526 1.00 74.75 214 PRO A N 1
ATOM 1639 C CA . PRO A 1 214 ? 6.368 2.061 -21.176 1.00 74.75 214 PRO A CA 1
ATOM 1640 C C . PRO A 1 214 ? 5.998 3.338 -20.391 1.00 74.75 214 PRO A C 1
ATOM 1642 O O . PRO A 1 214 ? 5.744 4.391 -20.982 1.00 74.75 214 PRO A O 1
ATOM 1645 N N . SER A 1 215 ? 5.982 3.266 -19.055 1.00 74.38 215 SER A N 1
ATOM 1646 C CA . SER A 1 215 ? 5.782 4.403 -18.157 1.00 74.38 215 SER A CA 1
ATOM 1647 C C . SER A 1 215 ? 7.060 4.716 -17.398 1.00 74.38 215 SER A C 1
ATOM 1649 O O . SER A 1 215 ? 7.731 3.831 -16.881 1.00 74.38 215 SER A O 1
ATOM 1651 N N . ARG A 1 216 ? 7.381 6.004 -17.284 1.00 76.75 216 ARG A N 1
ATOM 1652 C CA . ARG A 1 216 ? 8.517 6.504 -16.491 1.00 76.75 216 ARG A CA 1
ATOM 1653 C C . ARG A 1 216 ? 8.045 7.290 -15.267 1.00 76.75 216 ARG A C 1
ATOM 1655 O O . ARG A 1 216 ? 8.657 8.291 -14.899 1.00 76.75 216 ARG A O 1
ATOM 1662 N N . ARG A 1 217 ? 6.917 6.890 -14.683 1.00 80.88 217 ARG A N 1
ATOM 1663 C CA . ARG A 1 217 ? 6.330 7.558 -13.518 1.00 80.88 217 ARG A CA 1
ATOM 1664 C C . ARG A 1 217 ? 6.844 6.920 -12.239 1.00 80.88 217 ARG A C 1
ATOM 1666 O O . ARG A 1 217 ? 6.762 5.710 -12.065 1.00 80.88 217 ARG A O 1
ATOM 1673 N N . ALA A 1 218 ? 7.378 7.749 -11.351 1.00 79.25 218 ALA A N 1
ATOM 1674 C CA . ALA A 1 218 ? 7.551 7.395 -9.948 1.00 79.25 218 ALA A CA 1
ATOM 1675 C C . ALA A 1 218 ? 6.315 7.865 -9.168 1.00 79.25 218 ALA A C 1
ATOM 1677 O O . ALA A 1 218 ? 5.691 8.841 -9.573 1.00 79.25 218 ALA A O 1
ATOM 1678 N N . PHE A 1 219 ? 5.974 7.219 -8.051 1.00 72.19 219 PHE A N 1
ATOM 1679 C CA . PHE A 1 219 ? 4.835 7.619 -7.202 1.00 72.19 219 PHE A CA 1
ATOM 1680 C C . PHE A 1 219 ? 3.478 7.687 -7.918 1.00 72.19 219 PHE A C 1
ATOM 1682 O O . PHE A 1 219 ? 2.595 8.433 -7.507 1.00 72.19 219 PHE A O 1
ATOM 1689 N N . SER A 1 220 ? 3.304 6.959 -9.019 1.00 76.88 220 SER A N 1
ATOM 1690 C CA . SER A 1 220 ? 1.975 6.805 -9.599 1.00 76.88 220 SER A CA 1
ATOM 1691 C C . SER A 1 220 ? 1.142 5.901 -8.700 1.00 76.88 220 SER A C 1
ATOM 1693 O O . SER A 1 220 ? 1.618 4.844 -8.285 1.00 76.88 220 SER A O 1
ATOM 1695 N N . CYS A 1 221 ? -0.109 6.276 -8.467 1.00 80.38 221 CYS A N 1
ATOM 1696 C CA . CYS A 1 221 ? -1.112 5.320 -8.019 1.00 80.38 221 CYS A CA 1
ATOM 1697 C C . CYS A 1 221 ? -1.521 4.466 -9.225 1.00 80.38 221 CYS A C 1
ATOM 1699 O O . CYS A 1 221 ? -1.478 4.958 -10.356 1.00 80.38 221 CYS A O 1
ATOM 1701 N N . CYS A 1 222 ? -1.909 3.209 -9.014 1.00 77.69 222 CYS A N 1
ATOM 1702 C CA . CYS A 1 222 ? -2.534 2.440 -10.082 1.00 77.69 222 CYS A CA 1
ATOM 1703 C C . CYS A 1 222 ? -3.872 1.857 -9.642 1.00 77.69 222 CYS A C 1
ATOM 1705 O O . CYS A 1 222 ? -4.066 1.502 -8.483 1.00 77.69 222 CYS A O 1
ATOM 1707 N N . ALA A 1 223 ? -4.778 1.770 -10.605 1.00 77.81 223 ALA A N 1
ATOM 1708 C CA . ALA A 1 223 ? -6.102 1.183 -10.503 1.00 77.81 223 ALA A CA 1
ATOM 1709 C C . ALA A 1 223 ? -6.257 0.128 -11.604 1.00 77.81 223 ALA A C 1
ATOM 1711 O O . ALA A 1 223 ? -5.557 0.185 -12.611 1.00 77.81 223 ALA A O 1
ATOM 1712 N N . MET A 1 224 ? -7.156 -0.836 -11.440 1.00 75.81 224 MET A N 1
ATOM 1713 C CA . MET A 1 224 ? -7.335 -1.922 -12.404 1.00 75.81 224 MET A CA 1
ATOM 1714 C C . MET A 1 224 ? -8.771 -2.410 -12.451 1.00 75.81 224 MET A C 1
ATOM 1716 O O . MET A 1 224 ? -9.291 -2.824 -11.425 1.00 75.81 224 MET A O 1
ATOM 1720 N N . ASN A 1 225 ? -9.367 -2.445 -13.640 1.00 75.62 225 ASN A N 1
ATOM 1721 C CA . ASN A 1 225 ? -10.588 -3.212 -13.888 1.00 75.62 225 ASN A CA 1
ATOM 1722 C C . ASN A 1 225 ? -10.248 -4.554 -14.567 1.00 75.62 225 ASN A C 1
ATOM 1724 O O . ASN A 1 225 ? -9.079 -4.846 -14.805 1.00 75.62 225 ASN A O 1
ATOM 1728 N N . ASP A 1 226 ? -11.261 -5.347 -14.918 1.00 72.12 226 ASP A N 1
ATOM 1729 C CA . ASP A 1 226 ? -11.071 -6.684 -15.507 1.00 72.12 226 ASP A CA 1
ATOM 1730 C C . ASP A 1 226 ? -10.224 -6.708 -16.797 1.00 72.12 226 ASP A C 1
ATOM 1732 O O . ASP A 1 226 ? -9.683 -7.753 -17.151 1.00 72.12 226 ASP A O 1
ATOM 1736 N N . ARG A 1 227 ? -10.096 -5.569 -17.491 1.00 76.56 227 ARG A N 1
ATOM 1737 C CA . ARG A 1 227 ? -9.452 -5.442 -18.807 1.00 76.56 227 ARG A CA 1
ATOM 1738 C C . ARG A 1 227 ? -8.245 -4.503 -18.832 1.00 76.56 227 ARG A C 1
ATOM 1740 O O . ARG A 1 227 ? -7.306 -4.721 -19.593 1.00 76.56 227 ARG A O 1
ATOM 1747 N N . SER A 1 228 ? -8.277 -3.442 -18.037 1.00 80.25 228 SER A N 1
ATOM 1748 C CA . SER A 1 228 ? -7.353 -2.319 -18.138 1.00 80.25 228 SER A CA 1
ATOM 1749 C C . SER A 1 228 ? -6.747 -1.969 -16.790 1.00 80.25 228 SER A C 1
ATOM 1751 O O . SER A 1 228 ? -7.428 -1.875 -15.767 1.00 80.25 228 SER A O 1
ATOM 1753 N N . LEU A 1 229 ? -5.456 -1.671 -16.830 1.00 81.56 229 LEU A N 1
ATOM 1754 C CA . LEU A 1 229 ? -4.702 -1.050 -15.755 1.00 81.56 229 LEU A CA 1
ATOM 1755 C C . LEU A 1 229 ? -4.586 0.457 -16.023 1.00 81.56 229 LEU A C 1
ATOM 1757 O O . LEU A 1 229 ? -4.198 0.881 -17.106 1.00 81.56 229 LEU A O 1
ATOM 1761 N N . PHE A 1 230 ? -4.826 1.275 -15.007 1.00 82.69 230 PHE A N 1
ATOM 1762 C CA . PHE A 1 230 ? -4.703 2.726 -15.050 1.00 82.69 230 PHE A CA 1
ATOM 1763 C C . PHE A 1 230 ? -3.561 3.180 -14.147 1.00 82.69 230 PHE A C 1
ATOM 1765 O O . PHE A 1 230 ? -3.594 2.931 -12.949 1.00 82.69 230 PHE A O 1
ATOM 1772 N N . SER A 1 231 ? -2.568 3.877 -14.694 1.00 83.50 231 SER A N 1
ATOM 1773 C CA . SER A 1 231 ? -1.542 4.593 -13.930 1.00 83.50 231 SER A CA 1
ATOM 1774 C C . SER A 1 231 ? -1.944 6.058 -13.800 1.00 83.50 231 SER A C 1
ATOM 1776 O O . SER A 1 231 ? -2.104 6.765 -14.798 1.00 83.50 231 SER A O 1
ATOM 1778 N N . LEU A 1 232 ? -2.124 6.507 -12.565 1.00 85.44 232 LEU A N 1
ATOM 1779 C CA . LEU A 1 232 ? -2.711 7.787 -12.199 1.00 85.44 232 LEU A CA 1
ATOM 1780 C C . LEU A 1 232 ? -1.636 8.684 -11.595 1.00 85.44 232 LEU A C 1
ATOM 1782 O O . LEU A 1 232 ? -0.954 8.329 -10.631 1.00 85.44 232 LEU A O 1
ATOM 1786 N N . GLY A 1 233 ? -1.482 9.863 -12.190 1.00 85.50 233 GLY A N 1
ATOM 1787 C CA . GLY A 1 233 ? -0.602 10.903 -11.683 1.00 85.50 233 GLY A CA 1
ATOM 1788 C C . GLY A 1 233 ? 0.879 10.513 -11.640 1.00 85.50 233 GLY A C 1
ATOM 1789 O O . GLY A 1 233 ? 1.409 9.919 -12.585 1.00 85.50 233 GLY A O 1
ATOM 1790 N N . GLY A 1 234 ? 1.549 10.870 -10.546 1.00 83.88 234 GLY A N 1
ATOM 1791 C CA . GLY A 1 234 ? 2.954 10.557 -10.296 1.00 83.88 234 GLY A CA 1
ATOM 1792 C C . GLY A 1 234 ? 3.948 11.571 -10.869 1.00 83.88 234 GLY A C 1
ATOM 1793 O O . GLY A 1 234 ? 3.608 12.511 -11.587 1.00 83.88 234 GLY A O 1
ATOM 1794 N N . LEU A 1 235 ? 5.215 11.368 -10.520 1.00 83.38 235 LEU A N 1
ATOM 1795 C CA . LEU A 1 235 ? 6.358 12.161 -10.945 1.00 83.38 235 LEU A CA 1
ATOM 1796 C C . LEU A 1 235 ? 6.904 11.609 -12.264 1.00 83.38 235 LEU A C 1
ATOM 1798 O O . LEU A 1 235 ? 7.562 10.563 -12.296 1.00 83.38 235 LEU A O 1
ATOM 1802 N N . GLN A 1 236 ? 6.647 12.326 -13.355 1.00 85.12 236 GLN A N 1
ATOM 1803 C CA . GLN A 1 236 ? 7.147 11.983 -14.677 1.00 85.12 236 GLN A CA 1
ATOM 1804 C C . GLN A 1 236 ? 8.659 12.203 -14.731 1.00 85.12 236 GLN A C 1
ATOM 1806 O O . GLN A 1 236 ? 9.139 13.328 -14.591 1.00 85.12 236 GLN A O 1
ATOM 1811 N N . GLN A 1 237 ? 9.410 11.128 -14.970 1.00 82.00 237 GLN A N 1
ATOM 1812 C CA . GLN A 1 237 ? 10.860 11.200 -15.114 1.00 82.00 237 GLN A CA 1
ATOM 1813 C C . GLN A 1 237 ? 11.270 11.566 -16.550 1.00 82.00 237 GLN A C 1
ATOM 1815 O O . GLN A 1 237 ? 10.531 11.246 -17.498 1.00 82.00 237 GLN A O 1
ATOM 1820 N N . PRO A 1 238 ? 12.437 12.216 -16.724 1.00 76.25 238 PRO A N 1
ATOM 1821 C CA . PRO A 1 238 ? 12.942 12.635 -18.026 1.00 76.25 238 PRO A CA 1
ATOM 1822 C C . PRO A 1 238 ? 13.135 11.446 -18.971 1.00 76.25 238 PRO A C 1
ATOM 1824 O O . PRO A 1 238 ? 13.378 10.313 -18.550 1.00 76.25 238 PRO A O 1
ATOM 1827 N N . GLY A 1 239 ? 13.013 11.698 -20.274 1.00 68.00 239 GLY A N 1
ATOM 1828 C CA . GLY A 1 239 ? 13.302 10.686 -21.286 1.00 68.00 239 GLY A CA 1
ATOM 1829 C C . GLY A 1 239 ? 14.804 10.539 -21.573 1.00 68.00 239 GLY A C 1
ATOM 1830 O O . GLY A 1 239 ? 15.549 11.488 -21.342 1.00 68.00 239 GLY A O 1
ATOM 1831 N N . PRO A 1 240 ? 15.244 9.423 -22.186 1.00 63.19 240 PRO A N 1
ATOM 1832 C CA . PRO A 1 240 ? 16.638 9.182 -22.563 1.00 63.19 240 PRO A CA 1
ATOM 1833 C C . PRO A 1 240 ? 17.107 10.152 -23.652 1.00 63.19 240 PRO A C 1
ATOM 1835 O O . PRO A 1 240 ? 18.295 10.351 -23.837 1.00 63.19 240 PRO A O 1
ATOM 1838 N N . HIS A 1 241 ? 16.171 10.763 -24.380 1.00 62.97 241 HIS A N 1
ATOM 1839 C CA . HIS A 1 241 ? 16.443 11.765 -25.412 1.00 62.97 241 HIS A CA 1
ATOM 1840 C C . HIS A 1 241 ? 16.063 13.185 -24.972 1.00 62.97 241 HIS A C 1
ATOM 1842 O O . HIS A 1 241 ? 16.133 14.108 -25.771 1.00 62.97 241 HIS A O 1
ATOM 1848 N N . ASN A 1 242 ? 15.628 13.368 -23.719 1.00 61.78 242 ASN A N 1
ATOM 1849 C CA . ASN A 1 242 ? 15.114 14.645 -23.223 1.00 61.78 242 ASN A CA 1
ATOM 1850 C C . ASN A 1 242 ? 15.646 14.944 -21.811 1.00 61.78 242 ASN A C 1
ATOM 1852 O O . ASN A 1 242 ? 14.893 15.254 -20.891 1.00 61.78 242 ASN A O 1
ATOM 1856 N N . PHE A 1 243 ? 16.967 14.837 -21.641 1.00 57.34 243 PHE A N 1
ATOM 1857 C CA . PHE A 1 243 ? 17.662 15.036 -20.362 1.00 57.34 243 PHE A CA 1
ATOM 1858 C C 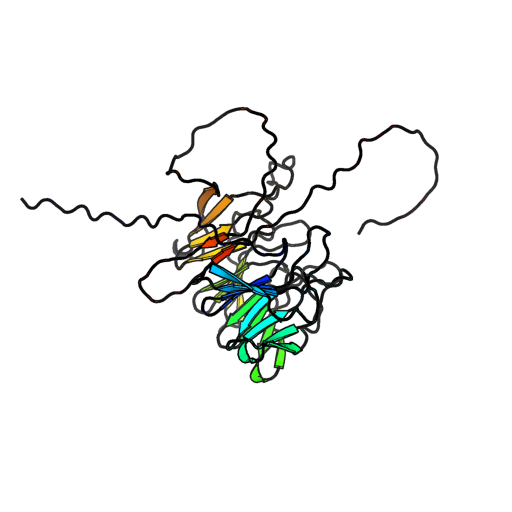. PHE A 1 243 ? 17.422 16.412 -19.719 1.00 57.34 243 PHE A C 1
ATOM 1860 O O . PHE A 1 243 ? 17.533 16.543 -18.504 1.00 57.34 243 PHE A O 1
ATOM 1867 N N . TYR A 1 244 ? 17.068 17.432 -20.508 1.00 57.50 244 TYR A N 1
ATOM 1868 C CA . TYR A 1 244 ? 16.822 18.790 -20.010 1.00 57.50 244 TYR A CA 1
ATOM 1869 C C . TYR A 1 244 ? 15.439 18.984 -19.376 1.00 57.50 244 TYR A C 1
ATOM 1871 O O . TYR A 1 244 ? 15.227 19.977 -18.678 1.00 57.50 244 TYR A O 1
ATOM 1879 N N . SER A 1 245 ? 14.488 18.065 -19.587 1.00 68.44 245 SER A N 1
ATOM 1880 C CA . SER A 1 245 ? 13.200 18.152 -18.896 1.00 68.44 245 SER A CA 1
ATOM 1881 C C . SER A 1 245 ? 13.402 17.814 -17.424 1.00 68.44 245 SER A C 1
ATOM 1883 O O . SER A 1 245 ? 13.933 16.752 -17.113 1.00 68.44 245 SER A O 1
ATOM 1885 N N . ARG A 1 246 ? 12.984 18.696 -16.513 1.00 76.19 246 ARG A N 1
ATOM 1886 C CA . ARG A 1 246 ? 12.994 18.393 -15.078 1.00 76.19 246 ARG A CA 1
ATOM 1887 C C . ARG A 1 246 ? 11.878 17.392 -14.743 1.00 76.19 246 ARG A C 1
ATOM 1889 O O . ARG A 1 246 ? 10.820 17.441 -15.386 1.00 76.19 246 ARG A O 1
ATOM 1896 N N . PRO A 1 247 ? 12.079 16.517 -13.740 1.00 79.88 247 PRO A N 1
ATOM 1897 C CA . PRO A 1 247 ? 10.983 15.743 -13.176 1.00 79.88 247 PRO A CA 1
ATOM 1898 C C . PRO A 1 247 ? 9.841 16.675 -12.761 1.00 79.88 247 PRO A C 1
ATOM 1900 O O . PRO A 1 247 ? 10.086 17.707 -12.136 1.00 79.88 247 PRO A O 1
ATOM 1903 N N . HIS A 1 248 ? 8.612 16.331 -13.127 1.00 82.69 248 HIS A N 1
ATOM 1904 C CA . HIS A 1 248 ? 7.423 17.118 -12.798 1.00 82.69 248 HIS A CA 1
ATOM 1905 C C . HIS A 1 248 ? 6.246 16.192 -12.515 1.00 82.69 248 HIS A C 1
ATOM 1907 O O . HIS A 1 248 ? 6.116 15.129 -13.129 1.00 82.69 248 HIS A O 1
ATOM 1913 N N . PHE A 1 249 ? 5.408 16.576 -11.556 1.00 82.38 249 PHE A N 1
ATOM 1914 C CA . PHE A 1 249 ? 4.164 15.863 -11.310 1.00 82.38 249 PHE A CA 1
ATOM 1915 C C . PHE A 1 249 ? 3.208 16.103 -12.469 1.00 82.38 249 PHE A C 1
ATOM 1917 O O . PHE A 1 249 ? 3.165 17.186 -13.053 1.00 82.38 249 PHE A O 1
ATOM 1924 N N . VAL A 1 250 ? 2.477 15.061 -12.834 1.00 82.69 250 VAL A N 1
ATOM 1925 C CA . VAL A 1 250 ? 1.523 15.107 -13.936 1.00 82.69 250 VAL A CA 1
ATOM 1926 C C . VAL A 1 250 ? 0.135 14.797 -13.417 1.00 82.69 250 VAL A C 1
ATOM 1928 O O . VAL A 1 250 ? -0.044 13.866 -12.648 1.00 82.69 250 VAL A O 1
ATOM 1931 N N . SER A 1 251 ? -0.867 15.510 -13.916 1.00 82.31 251 SER A N 1
ATOM 1932 C CA . SER A 1 251 ? -2.282 15.236 -13.661 1.00 82.31 251 SER A CA 1
ATOM 1933 C C . SER A 1 251 ? -2.882 14.358 -14.766 1.00 82.31 251 SER A C 1
ATOM 1935 O O . SER A 1 251 ? -3.976 14.603 -15.259 1.00 82.31 251 SER A O 1
ATOM 1937 N N . THR A 1 252 ? -2.135 13.355 -15.240 1.00 84.19 252 THR A N 1
ATOM 1938 C CA . THR A 1 252 ? -2.578 12.513 -16.368 1.00 84.19 252 THR A CA 1
ATOM 1939 C C . THR A 1 252 ? -2.730 11.059 -15.970 1.00 84.19 252 THR A C 1
ATOM 1941 O O . THR A 1 252 ? -1.937 10.561 -15.173 1.00 84.19 252 THR A O 1
ATOM 1944 N N . MET A 1 253 ? -3.692 10.388 -16.594 1.00 84.50 253 MET A N 1
ATOM 1945 C CA . MET A 1 253 ? -3.925 8.951 -16.498 1.00 84.50 253 MET A CA 1
ATOM 1946 C C . MET A 1 253 ? -3.369 8.249 -17.736 1.00 84.50 253 MET A C 1
ATOM 1948 O O . MET A 1 253 ? -3.545 8.733 -18.855 1.00 84.50 253 MET A O 1
ATOM 1952 N N . GLU A 1 254 ? -2.707 7.114 -17.548 1.00 84.00 254 GLU A N 1
ATOM 1953 C CA . GLU A 1 254 ? -2.297 6.206 -18.622 1.00 84.00 254 GLU A CA 1
ATOM 1954 C C . GLU A 1 254 ? -3.043 4.893 -18.474 1.00 84.00 254 GLU A C 1
ATOM 1956 O O . GLU A 1 254 ? -3.015 4.300 -17.404 1.00 84.00 254 GLU A O 1
ATOM 1961 N N . GLU A 1 255 ? -3.691 4.453 -19.543 1.00 84.06 255 GLU A N 1
ATOM 1962 C CA . GLU A 1 255 ? -4.387 3.171 -19.582 1.00 84.06 255 GLU A CA 1
ATOM 1963 C C . GLU A 1 255 ? -3.526 2.138 -20.304 1.00 84.06 255 GLU A C 1
ATOM 1965 O O . GLU A 1 255 ? -2.928 2.443 -21.342 1.00 84.06 255 GLU A O 1
ATOM 1970 N N . TYR A 1 256 ? -3.481 0.929 -19.760 1.00 79.50 256 TYR A N 1
ATOM 1971 C CA . TYR A 1 256 ? -2.785 -0.225 -20.303 1.00 79.50 256 TYR A CA 1
ATOM 1972 C C . TYR A 1 256 ? -3.774 -1.378 -20.472 1.00 79.50 256 TYR A C 1
ATOM 1974 O O . TYR A 1 256 ? -4.411 -1.770 -19.497 1.00 79.50 256 TYR A O 1
ATOM 1982 N N . ASP A 1 257 ? -3.890 -1.906 -21.689 1.00 78.56 257 ASP A N 1
ATOM 1983 C CA . ASP A 1 257 ? -4.732 -3.074 -21.989 1.00 78.56 257 ASP A CA 1
ATOM 1984 C C . ASP A 1 257 ? -4.013 -4.359 -21.530 1.00 78.56 257 ASP A C 1
ATOM 1986 O O . ASP A 1 257 ? -2.803 -4.497 -21.735 1.00 78.56 257 ASP A O 1
ATOM 1990 N N . LEU A 1 258 ? -4.746 -5.265 -20.875 1.00 71.94 258 LEU A N 1
ATOM 1991 C CA . LEU A 1 258 ? -4.249 -6.534 -20.332 1.00 71.94 258 LEU A CA 1
ATOM 1992 C C . LEU A 1 258 ? -4.560 -7.753 -21.226 1.00 71.94 258 LEU A C 1
ATOM 1994 O O . LEU A 1 258 ? -4.121 -8.856 -20.887 1.00 71.94 258 LEU A O 1
ATOM 1998 N N . ASP A 1 259 ? -5.322 -7.584 -22.315 1.00 67.12 259 ASP A N 1
ATOM 1999 C CA . ASP A 1 259 ? -5.976 -8.670 -23.069 1.00 67.12 259 ASP A CA 1
ATOM 2000 C C . ASP A 1 259 ? -5.467 -8.873 -24.508 1.00 67.12 259 ASP A C 1
ATOM 2002 O O . ASP A 1 259 ? -6.027 -9.688 -25.243 1.00 67.12 259 ASP A O 1
ATOM 2006 N N . GLN A 1 260 ? -4.386 -8.214 -24.944 1.00 58.12 260 GLN A N 1
ATOM 2007 C CA . GLN A 1 260 ? -3.819 -8.415 -26.294 1.00 58.12 260 GLN A CA 1
ATOM 2008 C C . GLN A 1 260 ? -3.063 -9.758 -26.465 1.00 58.12 260 GLN A C 1
ATOM 2010 O O . GLN A 1 260 ? -1.973 -9.811 -27.025 1.00 58.12 260 GLN A O 1
ATOM 2015 N N . GLY A 1 261 ? -3.655 -10.869 -26.012 1.00 46.97 261 GLY A N 1
ATOM 2016 C CA . GLY A 1 261 ? -3.225 -12.249 -26.286 1.00 46.97 261 GLY A CA 1
ATOM 2017 C C . GLY A 1 261 ? -2.062 -12.775 -25.437 1.00 46.97 261 GLY A C 1
ATOM 2018 O O . GLY A 1 261 ? -1.807 -13.973 -25.433 1.00 46.97 261 GLY A O 1
ATOM 2019 N N . ASN A 1 262 ? -1.407 -11.898 -24.685 1.00 52.97 262 ASN A N 1
ATOM 2020 C CA . ASN A 1 262 ? -0.454 -12.149 -23.608 1.00 52.97 262 ASN A CA 1
ATOM 2021 C C . ASN A 1 262 ? -0.615 -10.991 -22.611 1.00 52.97 262 ASN A C 1
ATOM 2023 O O . ASN A 1 262 ? -1.256 -9.992 -22.934 1.00 52.97 262 ASN A O 1
ATOM 2027 N N . LEU A 1 263 ? -0.034 -11.073 -21.411 1.00 59.25 263 LEU A N 1
ATOM 2028 C CA . LEU A 1 263 ? 0.053 -9.928 -20.481 1.00 59.25 263 LEU A CA 1
ATOM 2029 C C . LEU A 1 263 ? 1.035 -8.855 -20.988 1.00 59.25 263 LEU A C 1
ATOM 2031 O O . LEU A 1 263 ? 1.895 -8.363 -20.255 1.00 59.25 263 LEU A O 1
ATOM 2035 N N . ASP A 1 264 ? 0.923 -8.522 -22.265 1.00 60.06 264 ASP A N 1
ATOM 2036 C CA . ASP A 1 264 ? 1.649 -7.469 -22.931 1.00 60.06 264 ASP A CA 1
ATOM 2037 C C . ASP A 1 264 ? 0.903 -6.170 -22.639 1.00 60.06 264 ASP A C 1
ATOM 2039 O O . ASP A 1 264 ? -0.133 -5.866 -23.226 1.00 60.06 264 ASP A O 1
ATOM 2043 N N . LEU A 1 265 ? 1.425 -5.408 -21.677 1.00 63.22 265 LEU A N 1
ATOM 2044 C CA . LEU A 1 265 ? 0.885 -4.102 -21.315 1.00 63.22 265 LEU A CA 1
ATOM 2045 C C . LEU A 1 265 ? 1.106 -3.112 -22.463 1.00 63.22 265 LEU A C 1
ATOM 2047 O O . LEU A 1 265 ? 2.181 -2.518 -22.598 1.00 63.22 265 LEU A O 1
ATOM 2051 N N . VAL A 1 266 ? 0.070 -2.885 -23.268 1.00 63.62 266 VAL A N 1
ATOM 2052 C CA . VAL A 1 266 ? 0.087 -1.877 -24.335 1.00 63.62 266 VAL A CA 1
ATOM 2053 C C . VAL A 1 266 ? -0.590 -0.608 -23.845 1.00 63.62 266 VAL A C 1
ATOM 2055 O O . VAL A 1 266 ? -1.722 -0.643 -23.370 1.00 63.62 266 VAL A O 1
ATOM 2058 N N . LYS A 1 267 ? 0.089 0.538 -23.980 1.00 70.12 267 LYS A N 1
ATOM 2059 C CA . LYS A 1 267 ? -0.487 1.843 -23.635 1.00 70.12 267 LYS A CA 1
ATOM 2060 C C . LYS A 1 267 ? -1.649 2.165 -24.580 1.00 70.12 267 LYS A C 1
ATOM 2062 O O . LYS A 1 267 ? -1.421 2.594 -25.709 1.00 70.12 267 LYS A O 1
ATOM 2067 N N . ALA A 1 268 ? -2.872 1.988 -24.095 1.00 64.00 268 ALA A N 1
ATOM 2068 C CA . ALA A 1 268 ? -4.110 2.203 -24.835 1.00 64.00 268 ALA A CA 1
ATOM 2069 C C . ALA A 1 268 ? -4.463 3.695 -24.961 1.00 64.00 268 ALA A C 1
ATOM 2071 O O . ALA A 1 268 ? -5.021 4.122 -25.970 1.00 64.00 268 ALA A O 1
ATOM 2072 N N . GLY A 1 269 ? -4.092 4.518 -23.973 1.00 65.75 269 GLY A N 1
ATOM 2073 C CA . GLY A 1 269 ? -4.425 5.942 -23.985 1.00 65.75 269 GLY A CA 1
ATOM 2074 C C . GLY A 1 269 ? -3.688 6.777 -22.942 1.00 65.75 269 GLY A C 1
ATOM 2075 O O . GLY A 1 269 ? -3.093 6.262 -21.992 1.00 65.75 269 GLY A O 1
ATOM 2076 N N . ARG A 1 270 ? -3.713 8.102 -23.133 1.00 69.75 270 ARG A N 1
ATOM 2077 C CA . ARG A 1 270 ? -3.314 9.089 -22.122 1.00 69.75 270 ARG A CA 1
ATOM 2078 C C . ARG A 1 270 ? -4.388 10.162 -22.019 1.00 69.75 270 ARG A C 1
ATOM 2080 O O . ARG A 1 270 ? -4.699 10.806 -23.017 1.00 69.75 270 ARG A O 1
ATOM 2087 N N . TRP A 1 271 ? -4.865 10.390 -20.806 1.00 72.56 271 TRP A N 1
ATOM 2088 C CA . TRP A 1 271 ? -5.987 11.276 -20.510 1.00 72.56 271 TRP A CA 1
ATOM 2089 C C . TRP A 1 271 ? -5.582 12.323 -19.471 1.00 72.56 271 TRP A C 1
ATOM 2091 O O . TRP A 1 271 ? -4.657 12.093 -18.688 1.00 72.56 271 TRP A O 1
ATOM 2101 N N . TRP A 1 272 ? -6.251 13.474 -19.468 1.00 60.94 272 TRP A N 1
ATOM 2102 C CA . TRP A 1 272 ? -6.022 14.548 -18.499 1.00 60.94 272 TRP A CA 1
ATOM 2103 C C . TRP A 1 272 ? -7.078 14.500 -17.398 1.00 60.94 272 TRP A C 1
ATOM 2105 O O . TRP A 1 272 ? -8.256 14.290 -17.678 1.00 60.94 272 TRP A O 1
ATOM 2115 N N . MET A 1 273 ? -6.656 14.711 -16.155 1.00 51.56 273 MET A N 1
ATOM 2116 C CA . MET A 1 273 ? -7.555 14.963 -15.034 1.00 51.56 273 MET A CA 1
ATOM 2117 C C . MET A 1 273 ? -7.928 16.445 -15.096 1.00 51.56 273 MET A C 1
ATOM 2119 O O . MET A 1 273 ? -7.118 17.301 -14.746 1.00 51.56 273 MET A O 1
ATOM 2123 N N . VAL A 1 274 ? -9.101 16.757 -15.653 1.00 41.97 274 VAL A N 1
ATOM 2124 C CA . VAL A 1 274 ? -9.607 18.133 -15.782 1.00 41.97 274 VAL A CA 1
ATOM 2125 C C . VAL A 1 274 ? -10.772 18.306 -14.811 1.00 41.97 274 VAL A C 1
ATOM 2127 O O . VAL A 1 274 ? -11.686 17.488 -14.798 1.00 41.97 274 VAL A O 1
ATOM 2130 N N . GLN A 1 275 ? -10.728 19.362 -13.996 1.00 34.69 275 GLN A N 1
ATOM 2131 C CA . GLN A 1 275 ? -11.662 19.613 -12.888 1.00 34.69 275 GLN A CA 1
ATOM 2132 C C . GLN A 1 275 ? -13.081 20.040 -13.300 1.00 34.69 275 GLN A C 1
ATOM 2134 O O . GLN A 1 275 ? -13.895 20.296 -12.428 1.00 34.69 275 GLN A O 1
ATOM 2139 N N . ASN A 1 276 ? -13.416 20.101 -14.588 1.00 26.16 276 ASN A N 1
ATOM 2140 C CA . ASN A 1 276 ? -14.757 20.459 -15.043 1.00 26.16 276 ASN A CA 1
ATOM 2141 C C . ASN A 1 276 ? -15.104 19.670 -16.308 1.00 26.16 276 ASN A C 1
ATOM 2143 O O . ASN A 1 276 ? -14.235 19.410 -17.139 1.00 26.16 276 ASN A O 1
ATOM 2147 N N . TRP A 1 277 ? -16.375 19.283 -16.425 1.00 25.89 277 TRP A N 1
ATOM 2148 C CA . TRP A 1 277 ? -16.979 18.630 -17.586 1.00 25.89 277 TRP A CA 1
ATOM 2149 C C . TRP A 1 277 ? -16.455 19.183 -18.924 1.00 25.89 277 TRP A C 1
ATOM 2151 O O . TRP A 1 277 ? -16.387 20.400 -19.077 1.00 25.89 277 TRP A O 1
ATOM 2161 N N . VAL A 1 278 ? -16.143 18.289 -19.881 1.00 25.30 278 VAL A N 1
ATOM 2162 C CA . VAL A 1 278 ? -16.542 18.314 -21.315 1.00 25.30 278 VAL A CA 1
ATOM 2163 C C . VAL A 1 278 ? -15.649 17.379 -22.170 1.00 25.30 278 VAL A C 1
ATOM 2165 O O . VAL A 1 278 ? -14.433 17.518 -22.227 1.00 25.30 278 VAL A O 1
ATOM 2168 N N . THR A 1 279 ? -16.333 16.416 -22.802 1.00 24.39 279 THR A N 1
ATOM 2169 C CA . THR A 1 279 ? -16.217 15.789 -24.143 1.00 24.39 279 THR A CA 1
ATOM 2170 C C . THR A 1 279 ? -14.855 15.570 -24.838 1.00 24.39 279 THR A C 1
ATOM 2172 O O . THR A 1 279 ? -14.005 16.449 -24.921 1.00 24.39 279 THR A O 1
ATOM 2175 N N . LEU A 1 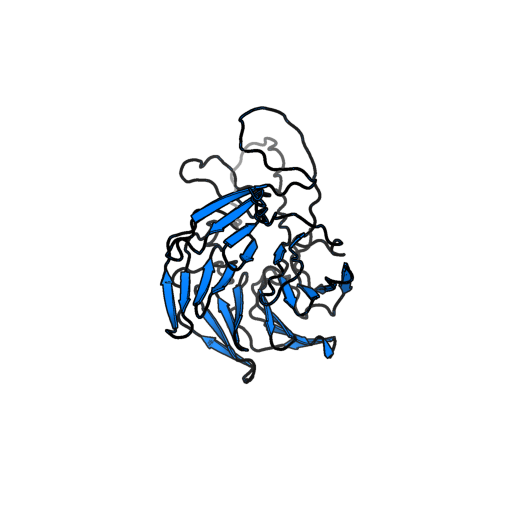280 ? -14.721 14.382 -25.460 1.00 23.27 280 LEU A N 1
ATOM 2176 C CA . LEU A 1 280 ? -13.648 13.976 -26.383 1.00 23.27 280 LEU A CA 1
ATOM 2177 C C . LEU A 1 280 ? -13.267 15.077 -27.388 1.00 23.27 280 LEU A C 1
ATOM 2179 O O . LEU A 1 280 ? -14.094 15.482 -28.203 1.00 23.27 280 LEU A O 1
ATOM 2183 N N . VAL A 1 281 ? -11.977 15.420 -27.442 1.00 21.25 281 VAL A N 1
ATOM 2184 C CA . VAL A 1 281 ? -11.368 16.061 -28.616 1.00 21.25 281 VAL A CA 1
ATOM 2185 C C . VAL A 1 281 ? -10.009 15.404 -28.906 1.00 21.25 281 VAL A C 1
ATOM 2187 O O . VAL A 1 281 ? -9.112 15.454 -28.058 1.00 21.25 281 VAL A O 1
ATOM 2190 N N . PRO A 1 282 ? -9.803 14.779 -30.083 1.00 23.67 282 PRO A N 1
ATOM 2191 C CA . PRO A 1 282 ? -8.478 14.373 -30.539 1.00 23.67 282 PRO A CA 1
ATOM 2192 C C . PRO A 1 282 ? -7.635 15.606 -30.902 1.00 23.67 282 PRO A C 1
ATOM 2194 O O . PRO A 1 282 ? -8.132 16.565 -31.482 1.00 23.67 282 PRO A O 1
ATOM 2197 N N . ARG A 1 283 ? -6.344 15.553 -30.554 1.00 23.91 283 ARG A N 1
ATOM 2198 C CA . ARG A 1 283 ? -5.301 16.586 -30.732 1.00 23.91 283 ARG A CA 1
ATOM 2199 C C . ARG A 1 283 ? -5.460 17.540 -31.929 1.00 23.91 283 ARG A C 1
ATOM 2201 O O . ARG A 1 283 ? -5.469 17.092 -33.071 1.00 23.91 283 ARG A O 1
ATOM 2208 N N . LEU A 1 284 ? -5.244 18.832 -31.660 1.00 22.73 284 LEU A N 1
ATOM 2209 C CA . LEU A 1 284 ? -4.595 19.781 -32.577 1.00 22.73 284 LEU A CA 1
ATOM 2210 C C . LEU A 1 284 ? -3.613 20.690 -31.806 1.00 22.73 284 LEU A C 1
ATOM 2212 O O . LEU A 1 284 ? -3.781 20.955 -30.620 1.00 22.73 284 LEU A O 1
ATOM 2216 N N . GLN A 1 285 ? -2.506 21.036 -32.465 1.00 27.52 285 GLN A N 1
ATOM 2217 C CA . GLN A 1 285 ? -1.279 21.639 -31.923 1.00 27.52 285 GLN A CA 1
ATOM 2218 C C . GLN A 1 285 ? -1.358 23.157 -31.636 1.00 27.52 285 GLN A C 1
ATOM 2220 O O . GLN A 1 285 ? -1.983 23.871 -32.409 1.00 27.52 285 GLN A O 1
ATOM 2225 N N . ARG A 1 286 ? -0.499 23.607 -30.685 1.00 25.70 286 ARG A N 1
ATOM 2226 C CA . ARG A 1 286 ? 0.102 24.967 -30.484 1.00 25.70 286 ARG A CA 1
ATOM 2227 C C . ARG A 1 286 ? -0.877 26.084 -30.039 1.00 25.70 286 ARG A C 1
ATOM 2229 O O . ARG A 1 286 ? -2.030 26.044 -30.410 1.00 25.70 286 ARG A O 1
ATOM 2236 N N . ALA A 1 287 ? -0.531 27.118 -29.259 1.00 24.20 287 ALA A N 1
ATOM 2237 C CA . ALA A 1 287 ? 0.726 27.711 -28.782 1.00 24.20 287 ALA A CA 1
ATOM 2238 C C . ALA A 1 287 ? 0.471 28.634 -27.552 1.00 24.20 287 ALA A C 1
ATOM 2240 O O . ALA A 1 287 ? -0.651 29.075 -27.348 1.00 24.20 287 ALA A O 1
ATOM 2241 N N . THR A 1 288 ? 1.555 28.946 -26.819 1.00 26.25 288 THR A N 1
ATOM 2242 C CA . THR A 1 288 ? 1.853 30.170 -26.022 1.00 26.25 288 THR A CA 1
ATOM 2243 C C . THR A 1 288 ? 0.858 30.711 -24.984 1.00 26.25 288 THR A C 1
ATOM 2245 O O . THR A 1 288 ? -0.225 31.161 -25.328 1.00 26.25 288 THR A O 1
ATOM 2248 N N . GLY A 1 289 ? 1.339 30.872 -23.745 1.00 23.95 289 GLY A N 1
ATOM 2249 C CA . GLY A 1 289 ? 0.778 31.809 -22.765 1.00 23.95 289 GLY A CA 1
ATOM 2250 C C . GLY A 1 289 ? 1.254 31.519 -21.342 1.00 23.95 289 GLY A C 1
ATOM 2251 O O . GLY A 1 289 ? 1.039 30.421 -20.843 1.00 23.95 289 GLY A O 1
ATOM 2252 N N . LEU A 1 290 ? 1.942 32.479 -20.716 1.00 27.61 290 LEU A N 1
ATOM 2253 C CA . LEU A 1 290 ? 2.191 32.497 -19.273 1.00 27.61 290 LEU A CA 1
ATOM 2254 C C . LEU A 1 290 ? 0.851 32.621 -18.544 1.00 27.61 290 LEU A C 1
ATOM 2256 O O . LEU A 1 290 ? 0.184 33.624 -18.756 1.00 27.61 290 LEU A O 1
ATOM 2260 N N . GLU A 1 291 ? 0.553 31.722 -17.607 1.00 23.09 291 GLU A N 1
ATOM 2261 C CA . GLU A 1 291 ? -0.289 32.042 -16.450 1.00 23.09 291 GLU A CA 1
ATOM 2262 C C . GLU A 1 291 ? 0.229 31.301 -15.213 1.00 23.09 291 GLU A C 1
ATOM 2264 O O . GLU A 1 291 ? 0.400 30.082 -15.192 1.00 23.09 291 GLU A O 1
ATOM 2269 N N . THR A 1 292 ? 0.532 32.075 -14.176 1.00 26.83 292 THR A N 1
ATOM 2270 C CA . THR A 1 292 ? 0.720 31.609 -12.805 1.00 26.83 292 THR A CA 1
ATOM 2271 C C . THR A 1 292 ? -0.642 31.242 -12.226 1.00 26.83 292 THR A C 1
ATOM 2273 O O . THR A 1 292 ? -1.478 32.125 -12.056 1.00 26.83 292 THR A O 1
ATOM 2276 N N . ALA A 1 293 ? -0.848 29.975 -11.872 1.00 22.12 293 ALA A N 1
ATOM 2277 C CA . ALA A 1 293 ? -2.004 29.543 -11.095 1.00 22.12 293 ALA A CA 1
ATOM 2278 C C . ALA A 1 293 ? -1.533 28.695 -9.905 1.00 22.12 293 ALA A C 1
ATOM 2280 O O . ALA A 1 293 ? -0.945 27.628 -10.075 1.00 22.12 293 ALA A O 1
ATOM 2281 N N . LEU A 1 294 ? -1.774 29.202 -8.693 1.00 23.39 294 LEU A N 1
ATOM 2282 C CA . LEU A 1 294 ? -1.802 28.399 -7.474 1.00 23.39 294 LEU A CA 1
ATOM 2283 C C . LEU A 1 294 ? -3.061 27.529 -7.528 1.00 23.39 294 LEU A C 1
ATOM 2285 O O . LEU A 1 294 ? -4.166 28.065 -7.555 1.00 23.39 294 LEU A O 1
ATOM 2289 N N . THR A 1 295 ? -2.913 26.206 -7.521 1.00 21.86 295 THR A N 1
ATOM 2290 C CA . THR A 1 295 ? -4.055 25.283 -7.464 1.00 21.86 295 THR A CA 1
ATOM 2291 C C . THR A 1 295 ? -3.938 24.332 -6.281 1.00 21.86 295 THR A C 1
ATOM 2293 O O . THR A 1 295 ? -2.993 23.553 -6.174 1.00 21.86 295 THR A O 1
ATOM 2296 N N . LEU A 1 296 ? -4.941 24.427 -5.408 1.00 22.92 296 LEU A N 1
ATOM 2297 C CA . LEU A 1 296 ? -5.290 23.492 -4.341 1.00 22.92 296 LEU A CA 1
ATOM 2298 C C . LEU A 1 296 ? -5.786 22.171 -4.961 1.00 22.92 296 LEU A C 1
ATOM 2300 O O . LEU A 1 296 ? -6.589 22.203 -5.890 1.00 22.92 296 LEU A O 1
ATOM 2304 N N . LEU A 1 297 ? -5.345 21.025 -4.440 1.00 23.62 297 LEU A N 1
ATOM 2305 C CA . LEU A 1 297 ? -5.693 19.692 -4.952 1.00 23.62 297 LEU A CA 1
ATOM 2306 C C . LEU A 1 297 ? -6.264 18.795 -3.827 1.00 23.62 297 LEU A C 1
ATOM 2308 O O . LEU A 1 297 ? -5.605 18.666 -2.790 1.00 23.62 297 LEU A O 1
ATOM 2312 N N . PRO A 1 298 ? -7.487 18.235 -3.976 1.00 24.59 298 PRO A N 1
ATOM 2313 C CA . PRO A 1 298 ? -8.044 17.206 -3.095 1.00 24.59 298 PRO A CA 1
ATOM 2314 C C . PRO A 1 298 ? -8.188 15.817 -3.761 1.00 24.59 298 PRO A C 1
ATOM 2316 O O . PRO A 1 298 ? -8.291 15.688 -4.977 1.00 24.59 298 PRO A O 1
ATOM 2319 N N . LEU A 1 299 ? -8.263 14.791 -2.903 1.00 25.69 299 LEU A N 1
ATOM 2320 C CA . LEU A 1 299 ? -8.332 13.347 -3.187 1.00 25.69 299 LEU A CA 1
ATOM 2321 C C . LEU A 1 299 ? -9.541 12.909 -4.035 1.00 25.69 299 LEU A C 1
ATOM 2323 O O . LEU A 1 299 ? -10.634 13.450 -3.871 1.00 25.69 299 LEU A O 1
ATOM 2327 N N . LEU A 1 300 ? -9.373 11.863 -4.857 1.00 29.50 300 LEU A N 1
ATOM 2328 C CA . LEU A 1 300 ? -10.384 11.368 -5.807 1.00 29.50 300 LEU A CA 1
ATOM 2329 C C . LEU A 1 300 ? -10.620 9.852 -5.688 1.00 29.50 300 LEU A C 1
ATOM 2331 O O . LEU A 1 300 ? -9.670 9.073 -5.635 1.00 29.50 300 LEU A O 1
ATOM 2335 N N . LEU A 1 301 ? -11.889 9.430 -5.692 1.00 27.42 301 LEU A N 1
ATOM 2336 C CA . LEU A 1 301 ? -12.346 8.031 -5.696 1.00 27.42 301 LEU A CA 1
ATOM 2337 C C . LEU A 1 301 ? -13.072 7.731 -7.019 1.00 27.42 301 LEU A C 1
ATOM 2339 O O . LEU A 1 301 ? -13.774 8.596 -7.535 1.00 27.42 301 LEU A O 1
ATOM 2343 N N . VAL A 1 302 ? -12.990 6.502 -7.532 1.00 25.52 302 VAL A N 1
ATOM 2344 C CA . VAL A 1 302 ? -13.774 6.027 -8.688 1.00 25.52 302 VAL A CA 1
ATOM 2345 C C . VAL A 1 302 ? -14.825 5.022 -8.202 1.00 25.52 302 VAL A C 1
ATOM 2347 O O . VAL A 1 302 ? -14.475 3.993 -7.615 1.00 25.52 302 VAL A O 1
ATOM 2350 N N . ARG A 1 303 ? -16.111 5.299 -8.466 1.00 25.86 303 ARG A N 1
ATOM 2351 C CA . ARG A 1 303 ? -17.261 4.421 -8.173 1.00 25.86 303 ARG A CA 1
ATOM 2352 C C . ARG A 1 303 ? -17.937 3.950 -9.472 1.00 25.86 303 ARG A C 1
ATOM 2354 O O . ARG A 1 303 ? -17.989 4.680 -10.453 1.00 25.86 303 ARG A O 1
ATOM 2361 N N . TRP A 1 304 ? -18.464 2.722 -9.459 1.00 28.97 304 TRP A N 1
ATOM 2362 C CA . TRP A 1 304 ? -19.298 2.105 -10.506 1.00 28.97 304 TRP A CA 1
ATOM 2363 C C . TRP A 1 304 ? -20.738 1.919 -9.999 1.00 28.97 304 TRP A C 1
ATOM 2365 O O . TRP A 1 304 ? -20.928 1.626 -8.816 1.00 28.97 304 TRP A O 1
ATOM 2375 N N . LEU A 1 305 ? -21.747 2.008 -10.877 1.00 24.42 305 LEU A N 1
ATOM 2376 C CA . LEU A 1 305 ? -23.133 1.620 -10.566 1.00 24.42 305 LEU A CA 1
ATOM 2377 C C . LEU A 1 305 ? -23.607 0.401 -11.392 1.00 24.42 305 LEU A C 1
ATOM 2379 O O . LEU A 1 305 ? -23.809 0.480 -12.599 1.00 24.42 305 LEU A O 1
ATOM 2383 N N . SER A 1 306 ? -23.761 -0.697 -10.635 1.00 28.61 306 SER A N 1
ATOM 2384 C CA . SER A 1 306 ? -24.607 -1.913 -10.706 1.00 28.61 306 SER A CA 1
ATOM 2385 C C . SER A 1 306 ? -24.596 -2.905 -11.887 1.00 28.61 306 SER A C 1
ATOM 2387 O O . SER A 1 306 ? -25.009 -2.593 -13.000 1.00 28.61 306 SER A O 1
ATOM 2389 N N . GLY A 1 307 ? -24.292 -4.165 -11.513 1.00 22.92 307 GLY A N 1
ATOM 2390 C CA . GLY A 1 307 ? -24.546 -5.444 -12.197 1.00 22.92 307 GLY A CA 1
ATOM 2391 C C . GLY A 1 307 ? -23.466 -6.490 -11.839 1.00 22.92 307 GLY A C 1
ATOM 2392 O O . GLY A 1 307 ? -22.482 -6.577 -12.556 1.00 22.92 307 GLY A O 1
ATOM 2393 N N . MET A 1 308 ? -23.593 -7.193 -10.700 1.00 22.44 308 MET A N 1
ATOM 2394 C CA . MET A 1 308 ? -22.594 -8.076 -10.022 1.00 22.44 308 MET A CA 1
ATOM 2395 C C . MET A 1 308 ? -21.900 -9.161 -10.901 1.00 22.44 308 MET A C 1
ATOM 2397 O O . MET A 1 308 ? -22.500 -9.538 -11.906 1.00 22.44 308 MET A O 1
ATOM 2401 N N . PRO A 1 309 ? -20.744 -9.779 -10.513 1.00 24.62 309 PRO A N 1
ATOM 2402 C CA . PRO A 1 309 ? -19.908 -9.603 -9.313 1.00 24.62 309 PRO A CA 1
ATOM 2403 C C . PRO A 1 309 ? -18.425 -9.308 -9.651 1.00 24.62 309 PRO A C 1
ATOM 2405 O O . PRO A 1 309 ? -17.716 -10.193 -10.099 1.00 24.62 309 PRO A O 1
ATOM 2408 N N . CYS A 1 310 ? -17.938 -8.092 -9.392 1.00 24.83 310 CYS A N 1
ATOM 2409 C CA . CYS A 1 310 ? -16.510 -7.770 -9.222 1.00 24.83 310 CYS A CA 1
ATOM 2410 C C . CYS A 1 310 ? -16.437 -6.357 -8.627 1.00 24.83 310 CYS A C 1
ATOM 2412 O O . CYS A 1 310 ? -16.639 -5.361 -9.321 1.00 24.83 310 CYS A O 1
ATOM 2414 N N . TYR A 1 311 ? -16.247 -6.249 -7.312 1.00 21.80 311 TYR A N 1
ATOM 2415 C CA . TYR A 1 311 ? -16.136 -4.956 -6.638 1.00 21.80 311 TYR A CA 1
ATOM 2416 C C . TYR A 1 311 ? -14.697 -4.449 -6.751 1.00 21.80 311 TYR A C 1
ATOM 2418 O O . TYR A 1 311 ? -13.811 -4.957 -6.073 1.00 21.80 311 TYR A O 1
ATOM 2426 N N . ALA A 1 312 ? -14.468 -3.417 -7.563 1.00 23.94 312 ALA A N 1
ATOM 2427 C CA . ALA A 1 312 ? -13.237 -2.636 -7.522 1.00 23.94 312 ALA A CA 1
ATOM 2428 C C . ALA A 1 312 ? -13.595 -1.164 -7.268 1.00 23.94 312 ALA A C 1
ATOM 2430 O O . ALA A 1 312 ? -14.161 -0.484 -8.124 1.00 23.94 312 ALA A O 1
ATOM 2431 N N . LYS A 1 313 ? -13.329 -0.691 -6.047 1.00 24.88 313 LYS A N 1
ATOM 2432 C CA . LYS A 1 313 ? -13.416 0.725 -5.662 1.00 24.88 313 LYS A CA 1
ATOM 2433 C C . LYS A 1 313 ? -11.994 1.280 -5.644 1.00 24.88 313 LYS A C 1
ATOM 2435 O O . LYS A 1 313 ? -11.133 0.716 -4.975 1.00 24.88 313 LYS A O 1
ATOM 2440 N N . PHE A 1 314 ? -11.738 2.350 -6.398 1.00 28.14 314 PHE A N 1
ATOM 2441 C CA . PHE A 1 314 ? -10.389 2.915 -6.544 1.00 28.14 314 PHE A CA 1
ATOM 2442 C C . PHE A 1 314 ? -10.273 4.238 -5.834 1.00 28.14 314 PHE A C 1
ATOM 2444 O O . PHE A 1 314 ? -11.135 5.088 -5.998 1.00 28.14 314 PHE A O 1
ATOM 2451 N N . ILE A 1 315 ? -9.181 4.426 -5.106 1.00 27.39 315 ILE A N 1
ATOM 2452 C CA . ILE A 1 315 ? -8.947 5.590 -4.261 1.00 27.39 315 ILE A CA 1
ATOM 2453 C C . ILE A 1 315 ? -7.583 6.148 -4.639 1.00 27.39 315 ILE A C 1
ATOM 2455 O O . ILE A 1 315 ? -6.557 5.521 -4.387 1.00 27.39 315 ILE A O 1
ATOM 2459 N N . THR A 1 316 ? -7.573 7.315 -5.268 1.00 27.72 316 THR A N 1
ATOM 2460 C CA . THR A 1 316 ? -6.365 8.087 -5.557 1.00 27.72 316 THR A CA 1
ATOM 2461 C C . THR A 1 316 ? -6.194 9.198 -4.538 1.00 27.72 316 THR A C 1
ATOM 2463 O O . THR A 1 316 ? -7.058 10.063 -4.397 1.00 27.72 316 THR A O 1
ATOM 2466 N N . LEU A 1 317 ? -5.054 9.183 -3.845 1.00 26.95 317 LEU A N 1
ATOM 2467 C CA . LEU A 1 317 ? -4.643 10.241 -2.932 1.00 26.95 317 LEU A CA 1
ATOM 2468 C C . LEU A 1 317 ? -3.506 11.059 -3.567 1.00 26.95 317 LEU A C 1
ATOM 2470 O O . LEU A 1 317 ? -2.565 10.485 -4.118 1.00 26.95 317 LEU A O 1
ATOM 2474 N N . ASP A 1 318 ? -3.621 12.388 -3.530 1.00 24.44 318 ASP A N 1
ATOM 2475 C CA . ASP A 1 318 ? -2.683 13.322 -4.157 1.00 24.44 318 ASP A CA 1
ATOM 2476 C C . ASP A 1 318 ? -1.311 13.348 -3.469 1.00 24.44 318 ASP A C 1
ATOM 2478 O O . ASP A 1 318 ? -1.178 13.242 -2.248 1.00 24.44 318 ASP A O 1
ATOM 2482 N N . PHE A 1 319 ? -0.277 13.556 -4.285 1.00 26.36 319 PHE A N 1
ATOM 2483 C CA . PHE A 1 319 ? 1.097 13.793 -3.854 1.00 26.36 319 PHE A CA 1
ATOM 2484 C C . PHE A 1 319 ? 1.451 15.261 -4.091 1.00 26.36 319 PHE A C 1
ATOM 2486 O O . PHE A 1 319 ? 1.500 15.713 -5.234 1.00 26.36 319 PHE A O 1
ATOM 2493 N N . PHE A 1 320 ? 1.763 15.990 -3.022 1.00 24.25 320 PHE A N 1
ATOM 2494 C CA . PHE A 1 320 ? 2.390 17.307 -3.097 1.00 24.25 320 PHE A CA 1
ATOM 2495 C C . PHE A 1 320 ? 3.859 17.188 -2.674 1.00 24.25 320 PHE A C 1
ATOM 2497 O O . PHE A 1 320 ? 4.169 16.620 -1.628 1.00 24.25 320 PHE A O 1
ATOM 2504 N N . ALA A 1 321 ? 4.773 17.718 -3.484 1.00 25.50 321 ALA A N 1
ATOM 2505 C CA . ALA A 1 321 ? 6.136 18.011 -3.056 1.00 25.50 321 ALA A CA 1
ATOM 2506 C C . ALA A 1 321 ? 6.432 19.459 -3.439 1.00 25.50 321 ALA A C 1
ATOM 2508 O O . ALA A 1 321 ? 6.404 19.817 -4.619 1.00 25.50 321 ALA A O 1
ATOM 2509 N N . GLU A 1 322 ? 6.678 20.292 -2.437 1.00 24.94 322 GLU A N 1
ATOM 2510 C CA . GLU A 1 322 ? 7.037 21.687 -2.633 1.00 24.94 322 GLU A CA 1
ATOM 2511 C C . GLU A 1 322 ? 8.485 21.784 -3.144 1.00 24.94 322 GLU A C 1
ATOM 2513 O O . GLU A 1 322 ? 9.386 21.078 -2.679 1.00 24.94 322 GLU A O 1
ATOM 2518 N N . GLN A 1 323 ? 8.722 22.640 -4.142 1.00 25.59 323 GLN A N 1
ATOM 2519 C CA . GLN A 1 323 ? 10.078 23.015 -4.528 1.00 25.59 323 GLN A CA 1
ATOM 2520 C C . GLN A 1 323 ? 10.663 23.886 -3.417 1.00 25.59 323 GLN A C 1
ATOM 2522 O O . GLN A 1 323 ? 10.260 25.035 -3.267 1.00 25.59 323 GLN A O 1
ATOM 2527 N N . VAL A 1 324 ? 11.659 23.383 -2.688 1.00 23.41 324 VAL A N 1
ATOM 2528 C CA . VAL A 1 324 ? 12.511 24.239 -1.855 1.00 23.41 324 VAL A CA 1
ATOM 2529 C C . VAL A 1 324 ? 13.256 25.203 -2.785 1.00 23.41 324 VAL A C 1
ATOM 2531 O O . VAL A 1 324 ? 14.240 24.844 -3.435 1.00 23.41 324 VAL A O 1
ATOM 2534 N N . THR A 1 325 ? 12.759 26.432 -2.900 1.00 23.39 325 THR A N 1
ATOM 2535 C CA . THR A 1 325 ? 13.445 27.536 -3.573 1.00 23.39 325 THR A CA 1
ATOM 2536 C C . THR A 1 325 ? 14.674 27.936 -2.762 1.00 23.39 325 THR A C 1
ATOM 2538 O O . THR A 1 325 ? 14.558 28.450 -1.653 1.00 23.39 325 THR A O 1
ATOM 2541 N N . LEU A 1 326 ? 15.865 27.714 -3.322 1.00 23.11 326 LEU A N 1
ATOM 2542 C CA . LEU A 1 326 ? 17.107 28.296 -2.808 1.00 23.11 326 LEU A CA 1
ATOM 2543 C C . LEU A 1 326 ? 17.060 29.831 -2.952 1.00 23.11 326 LEU A C 1
ATOM 2545 O O . LEU A 1 326 ? 16.589 30.317 -3.986 1.00 23.11 326 LEU A O 1
ATOM 2549 N N . PRO A 1 327 ? 17.582 30.605 -1.983 1.00 22.86 327 PRO A N 1
ATOM 2550 C CA . PRO A 1 327 ? 17.632 32.057 -2.100 1.00 22.86 327 PRO A CA 1
ATOM 2551 C C . PRO A 1 327 ? 18.569 32.486 -3.247 1.00 22.86 327 PRO A C 1
ATOM 2553 O O . PRO A 1 327 ? 19.549 31.792 -3.551 1.00 22.86 327 PRO A O 1
ATOM 2556 N N . PRO A 1 328 ? 18.295 33.628 -3.907 1.00 26.53 328 PRO A N 1
ATOM 2557 C CA . PRO A 1 328 ? 19.114 34.113 -5.007 1.00 26.53 328 PRO A CA 1
ATOM 2558 C C . PRO A 1 328 ? 20.524 34.458 -4.516 1.00 26.53 328 PRO A C 1
ATOM 2560 O O . PRO A 1 328 ? 20.715 35.118 -3.495 1.00 26.53 328 PRO A O 1
ATOM 2563 N N . LYS A 1 329 ? 21.526 33.993 -5.268 1.00 28.33 329 LYS A N 1
ATOM 2564 C CA . LYS A 1 329 ? 22.951 34.239 -5.026 1.00 28.33 329 LYS A CA 1
ATOM 2565 C C . LYS A 1 329 ? 23.237 35.745 -4.958 1.00 28.33 329 LYS A C 1
ATOM 2567 O O . LYS A 1 329 ? 23.282 36.411 -5.988 1.00 28.33 329 LYS A O 1
ATOM 2572 N N . GLY A 1 330 ? 23.505 36.249 -3.757 1.00 25.30 330 GLY A N 1
ATOM 2573 C CA . GLY A 1 330 ? 24.255 37.483 -3.536 1.00 25.30 330 GLY A CA 1
ATOM 2574 C C . GLY A 1 330 ? 25.755 37.185 -3.527 1.00 25.30 330 GLY A C 1
ATOM 2575 O O . GLY A 1 330 ? 26.207 36.248 -2.872 1.00 25.30 330 GLY A O 1
ATOM 2576 N N . LEU A 1 331 ? 26.524 37.957 -4.293 1.00 25.61 331 LEU A N 1
ATOM 2577 C CA . LEU A 1 331 ? 27.982 37.885 -4.370 1.00 25.61 331 LEU A CA 1
ATOM 2578 C C . LEU A 1 331 ? 28.644 38.111 -3.000 1.00 25.61 331 LEU A C 1
ATOM 2580 O O . LEU A 1 331 ? 28.440 39.158 -2.395 1.00 25.61 331 LEU A O 1
ATOM 2584 N N . CYS A 1 332 ? 29.560 37.225 -2.595 1.00 21.95 332 CYS A N 1
ATOM 2585 C CA . CYS A 1 332 ? 30.734 37.641 -1.826 1.00 21.95 332 CYS A CA 1
ATOM 2586 C C . CYS A 1 332 ? 31.940 36.720 -2.084 1.00 21.95 332 CYS A C 1
ATOM 2588 O O . CYS A 1 332 ? 31.815 35.500 -2.194 1.00 21.95 332 CYS A O 1
ATOM 2590 N N . LYS A 1 333 ? 33.107 37.347 -2.264 1.00 21.59 333 LYS A N 1
ATOM 2591 C CA . LYS A 1 333 ? 34.384 36.756 -2.688 1.00 21.59 333 LYS A CA 1
ATOM 2592 C C . LYS A 1 333 ? 35.105 36.027 -1.544 1.00 21.59 333 LYS A C 1
ATOM 2594 O O . LYS A 1 333 ? 35.156 36.512 -0.426 1.00 21.59 333 LYS A O 1
ATOM 2599 N N . SER A 1 334 ? 35.737 34.912 -1.921 1.00 23.67 334 SER A N 1
ATOM 2600 C CA . SER A 1 334 ? 36.918 34.218 -1.366 1.00 23.67 334 SER A CA 1
ATOM 2601 C C . SER A 1 334 ? 37.380 34.488 0.080 1.00 23.67 334 SER A C 1
ATOM 2603 O O . SER A 1 334 ? 37.859 35.578 0.382 1.00 23.67 334 SER A O 1
ATOM 2605 N N . ARG A 1 335 ? 37.573 33.410 0.853 1.00 21.30 335 ARG A N 1
ATOM 2606 C CA . ARG A 1 335 ? 38.905 32.842 1.172 1.00 21.30 335 ARG A CA 1
ATOM 2607 C C . ARG A 1 335 ? 38.761 31.481 1.869 1.00 21.30 335 ARG A C 1
ATOM 2609 O O . ARG A 1 335 ? 37.740 31.177 2.464 1.00 21.30 335 ARG A O 1
ATOM 2616 N N . LYS A 1 336 ? 39.794 30.657 1.682 1.00 25.62 336 LYS A N 1
ATOM 2617 C CA . LYS A 1 336 ? 39.917 29.239 2.042 1.00 25.62 336 LYS A CA 1
ATOM 2618 C C . LYS A 1 336 ? 39.568 28.946 3.510 1.00 25.62 336 LYS A C 1
ATOM 2620 O O . LYS A 1 336 ? 40.106 29.589 4.402 1.00 25.62 336 LYS A O 1
ATOM 2625 N N . GLY A 1 337 ? 38.787 27.890 3.714 1.00 20.98 337 GLY A N 1
ATOM 2626 C CA . GLY A 1 337 ? 38.607 27.185 4.980 1.00 20.98 337 GLY A CA 1
ATOM 2627 C C . GLY A 1 337 ? 37.839 25.897 4.701 1.00 20.98 337 GLY A C 1
ATOM 2628 O O . GLY A 1 337 ? 36.719 25.948 4.206 1.00 20.98 337 GLY A O 1
ATOM 2629 N N . PHE A 1 338 ? 38.474 24.745 4.911 1.00 22.19 338 PHE A N 1
ATOM 2630 C CA . PHE A 1 338 ? 37.814 23.446 4.812 1.00 22.19 338 PHE A CA 1
ATOM 2631 C C . PHE A 1 338 ? 36.728 23.353 5.890 1.00 22.19 338 PHE A C 1
ATOM 2633 O O . PHE A 1 338 ? 37.026 23.507 7.070 1.00 22.19 338 PHE A O 1
ATOM 2640 N N . ALA A 1 339 ? 35.496 23.056 5.485 1.00 19.42 339 ALA A N 1
ATOM 2641 C CA . ALA A 1 339 ? 34.466 22.516 6.360 1.00 19.42 339 ALA A CA 1
ATOM 2642 C C . ALA A 1 339 ? 33.717 21.435 5.577 1.00 19.42 339 ALA A C 1
ATOM 2644 O O . ALA A 1 339 ? 32.980 21.707 4.630 1.00 19.42 339 ALA A O 1
ATOM 2645 N N . LEU A 1 340 ? 34.009 20.193 5.941 1.00 21.61 340 LEU A N 1
ATOM 2646 C CA . LEU A 1 340 ? 33.298 19.003 5.516 1.00 21.61 340 LEU A CA 1
ATOM 2647 C C . LEU A 1 340 ? 31.962 18.996 6.276 1.00 21.61 340 LEU A C 1
ATOM 2649 O O . LEU A 1 340 ? 31.976 18.835 7.490 1.00 21.61 340 LEU A O 1
ATOM 2653 N N . CYS A 1 341 ? 30.834 19.172 5.590 1.00 19.78 341 CYS A N 1
ATOM 2654 C CA . CYS A 1 341 ? 29.530 18.759 6.108 1.00 19.78 341 CYS A CA 1
ATOM 2655 C C . CYS A 1 341 ? 28.745 18.100 4.975 1.00 19.78 341 CYS A C 1
ATOM 2657 O O . CYS A 1 341 ? 28.536 18.663 3.902 1.00 19.78 341 CYS A O 1
ATOM 2659 N N . THR A 1 342 ? 28.431 16.843 5.232 1.00 18.19 342 THR A N 1
ATOM 2660 C CA . THR A 1 342 ? 27.860 15.814 4.373 1.00 18.19 342 THR A CA 1
ATOM 2661 C C . THR A 1 342 ? 26.446 16.136 3.896 1.00 18.19 342 THR A C 1
ATOM 2663 O O . THR A 1 342 ? 25.622 16.640 4.652 1.00 18.19 342 THR A O 1
ATOM 2666 N N . TRP A 1 343 ? 26.175 15.769 2.643 1.00 19.97 343 TRP A N 1
ATOM 2667 C CA . TRP A 1 343 ? 24.834 15.500 2.123 1.00 19.97 343 TRP A CA 1
ATOM 2668 C C . TRP A 1 343 ? 24.289 14.214 2.747 1.00 19.97 343 TRP A C 1
ATOM 2670 O O . TRP A 1 343 ? 25.059 13.258 2.865 1.00 19.97 343 TRP A O 1
ATOM 2680 N N . VAL A 1 344 ? 22.986 14.161 3.033 1.00 26.06 344 VAL A N 1
ATOM 2681 C CA . VAL A 1 344 ? 22.202 12.914 3.071 1.00 26.06 344 VAL A CA 1
ATOM 2682 C C . VAL A 1 344 ? 20.848 13.187 2.434 1.00 26.06 344 VAL A C 1
ATOM 2684 O O . VAL A 1 344 ? 20.156 14.101 2.932 1.00 26.06 344 VAL A O 1
#

Foldseek 3Di:
DDDDPPPPDPPPDDDFDDFDFDPADFDQWEWEDDDQKIKTAWHAHPVRAFFQWIWIARNVVSDIDTADGHPFRFGQWYWYDAPNKIKIAWGAGRVRAIFQWIWIADPVVSDIDTFDGVVFGFGQWYWDDDPRKIWTAWGAHPVRFQFQWIWIARPVVSDIDTADGHPDRFGNWDWDDDDQKIWTAWGDGVPFIFQWIWIQRNVVSDIDTDDGHPARFHPWDWFDDPFKIKTAWGWGDADPVGNVDDTDIFRKIWIFTCPPPHSHTDGPDIGGDDPDDDDDDDDDDDDDDDDDDDDDDGWTKGDDDDDDDDDTIDTGGDDDDDPPDDDDDDDDDDDDDDDDDDDD